Protein 9NIA (pdb70)

Structure (mmCIF, N/CA/C/O backbone):
data_9NIA
#
_entry.id   9NIA
#
_cell.length_a   121.811
_cell.length_b   121.811
_cell.length_c   70.711
_cell.angle_alpha   90.00
_cell.angle_beta   90.00
_cell.angle_gamma   90.00
#
_symmetry.space_group_name_H-M   'I 41 2 2'
#
loop_
_entity.id
_entity.type
_entity.pdbx_description
1 polymer 'histidine kinase'
2 non-polymer 'CHLORIDE ION'
3 non-polymer ETHANOLAMINE
4 water water
#
loop_
_atom_site.group_PDB
_atom_site.id
_atom_site.type_symbol
_atom_site.label_atom_id
_atom_site.label_alt_id
_atom_site.label_comp_id
_atom_site.label_asym_id
_atom_site.label_entity_id
_atom_site.label_seq_id
_atom_site.pdbx_PDB_ins_code
_atom_site.Cartn_x
_atom_site.Cartn_y
_atom_site.Cartn_z
_atom_site.occupancy
_atom_site.B_iso_or_equiv
_atom_site.auth_seq_id
_atom_site.auth_comp_id
_atom_site.auth_asym_id
_atom_site.auth_atom_id
_atom_site.pdbx_PDB_model_num
ATOM 1 N N . ASN A 1 1 ? 19.050 2.623 18.032 1.00 48.53 44 ASN A N 1
ATOM 2 C CA . ASN A 1 1 ? 19.265 1.452 17.197 1.00 46.87 44 ASN A CA 1
ATOM 3 C C . ASN A 1 1 ? 19.860 1.888 15.863 1.00 40.14 44 ASN A C 1
ATOM 4 O O . ASN A 1 1 ? 19.972 1.089 14.929 1.00 37.49 44 ASN A O 1
ATOM 14 N N . ASN A 1 2 ? 20.185 3.179 15.768 1.00 40.88 45 ASN A N 1
ATOM 15 C CA . ASN A 1 2 ? 20.878 3.735 14.612 1.00 38.64 45 ASN A CA 1
ATOM 16 C C . ASN A 1 2 ? 20.113 3.505 13.313 1.00 37.83 45 ASN A C 1
ATOM 17 O O . ASN A 1 2 ? 20.701 3.304 12.258 1.00 32.69 45 ASN A O 1
ATOM 28 N N . LEU A 1 3 ? 18.777 3.561 13.370 1.00 30.43 46 LEU A N 1
ATOM 29 C CA . LEU A 1 3 ? 18.001 3.301 12.163 1.00 27.40 46 LEU A CA 1
ATOM 30 C C . LEU A 1 3 ? 18.383 4.235 11.011 1.00 25.93 46 LEU A C 1
ATOM 31 O O . LEU A 1 3 ? 18.529 3.789 9.875 1.00 28.75 46 LEU A O 1
ATOM 47 N N . ALA A 1 4 ? 18.457 5.545 11.265 1.00 30.46 47 ALA A N 1
ATOM 48 C CA . ALA A 1 4 ? 18.716 6.484 10.177 1.00 30.61 47 ALA A CA 1
ATOM 49 C C . ALA A 1 4 ? 20.062 6.190 9.513 1.00 31.78 47 ALA A C 1
ATOM 50 O O . ALA A 1 4 ? 20.162 6.217 8.277 1.00 33.47 47 ALA A O 1
ATOM 57 N N . LEU A 1 5 ? 21.079 5.880 10.321 1.00 34.71 48 LEU A N 1
ATOM 58 C CA . LEU A 1 5 ? 22.404 5.561 9.777 1.00 32.97 48 LEU A CA 1
ATOM 59 C C . LEU A 1 5 ? 22.348 4.300 8.930 1.00 29.48 48 LEU A C 1
ATOM 60 O O . LEU A 1 5 ? 22.851 4.270 7.796 1.00 30.51 48 LEU A O 1
ATOM 76 N N . ARG A 1 6 ? 21.723 3.236 9.462 1.00 28.25 49 ARG A N 1
ATOM 77 C CA A ARG A 1 6 ? 21.638 1.996 8.700 0.58 29.51 49 ARG A CA 1
ATOM 78 C CA B ARG A 1 6 ? 21.642 1.996 8.699 0.42 29.52 49 ARG A CA 1
ATOM 79 C C . ARG A 1 6 ? 20.791 2.181 7.449 1.00 33.36 49 ARG A C 1
ATOM 80 O O . ARG A 1 6 ? 21.084 1.598 6.405 1.00 27.12 49 ARG A O 1
ATOM 119 N N . ALA A 1 7 ? 19.750 3.018 7.517 1.00 25.45 50 ALA A N 1
ATOM 120 C CA . ALA A 1 7 ? 18.971 3.303 6.323 1.00 25.71 50 ALA A CA 1
ATOM 121 C C . ALA A 1 7 ? 19.806 4.030 5.273 1.00 25.37 50 ALA A C 1
ATOM 122 O O . ALA A 1 7 ? 19.621 3.814 4.067 1.00 27.48 50 ALA A O 1
ATOM 129 N N . GLU A 1 8 ? 20.725 4.902 5.722 1.00 30.04 51 GLU A N 1
ATOM 130 C CA . GLU A 1 8 ? 21.629 5.584 4.808 1.00 31.86 51 GLU A CA 1
ATOM 131 C C . GLU A 1 8 ? 22.632 4.604 4.231 1.00 27.85 51 GLU A C 1
ATOM 132 O O . GLU A 1 8 ? 22.889 4.624 3.023 1.00 30.07 51 GLU A O 1
ATOM 144 N N . LEU A 1 9 ? 23.144 3.690 5.067 1.00 28.65 52 LEU A N 1
ATOM 145 C CA . LEU A 1 9 ? 24.033 2.653 4.543 1.00 28.50 52 LEU A CA 1
ATOM 146 C C . LEU A 1 9 ? 23.330 1.826 3.475 1.00 27.70 52 LEU A C 1
ATOM 147 O O . LEU A 1 9 ? 23.918 1.493 2.445 1.00 25.36 52 LEU A O 1
ATOM 163 N N . LEU A 1 10 ? 22.076 1.483 3.694 1.00 22.28 53 LEU A N 1
ATOM 164 C CA . LEU A 1 10 ? 21.359 0.713 2.689 1.00 22.16 53 LEU A CA 1
ATOM 165 C C . LEU A 1 10 ? 21.127 1.528 1.426 1.00 26.08 53 LEU A C 1
ATOM 166 O O . LEU A 1 10 ? 21.273 1.003 0.319 1.00 23.78 53 LEU A O 1
ATOM 182 N N . ALA A 1 11 ? 20.747 2.806 1.558 1.00 23.55 54 ALA A N 1
ATOM 183 C CA . ALA A 1 11 ? 20.547 3.656 0.386 1.00 27.27 54 ALA A CA 1
ATOM 184 C C . ALA A 1 11 ? 21.808 3.752 -0.467 1.00 24.88 54 ALA A C 1
ATOM 185 O O . ALA A 1 11 ? 21.720 3.785 -1.705 1.00 27.16 54 ALA A O 1
ATOM 192 N N . THR A 1 12 ? 22.970 3.778 0.162 1.00 26.51 55 THR A N 1
ATOM 193 C CA . THR A 1 12 ? 24.226 3.871 -0.582 1.00 27.11 55 THR A CA 1
ATOM 194 C C . THR A 1 12 ? 24.407 2.642 -1.446 1.00 37.32 55 THR A C 1
ATOM 195 O O . THR A 1 12 ? 24.829 2.739 -2.612 1.00 30.46 55 THR A O 1
ATOM 206 N N . GLN A 1 13 ? 24.062 1.479 -0.895 1.00 28.64 56 GLN A N 1
ATOM 207 C CA . GLN A 1 13 ? 24.146 0.241 -1.666 1.00 29.20 56 GLN A CA 1
ATOM 208 C C . GLN A 1 13 ? 23.133 0.226 -2.784 1.00 26.94 56 GLN A C 1
ATOM 209 O O . GLN A 1 13 ? 23.455 -0.189 -3.908 1.00 28.71 56 GLN A O 1
ATOM 223 N N . ILE A 1 14 ? 21.888 0.660 -2.511 1.00 24.70 57 ILE A N 1
ATOM 224 C CA . ILE A 1 14 ? 20.869 0.700 -3.547 1.00 24.12 57 ILE A CA 1
ATOM 225 C C . ILE A 1 14 ? 21.305 1.616 -4.671 1.00 30.11 57 ILE A C 1
ATOM 226 O O . ILE A 1 14 ? 21.009 1.362 -5.839 1.00 31.80 57 ILE A O 1
ATOM 242 N N . ARG A 1 15 ? 22.054 2.665 -4.353 1.00 28.68 58 ARG A N 1
ATOM 243 C CA . ARG A 1 15 ? 22.484 3.589 -5.396 1.00 32.69 58 ARG A CA 1
ATOM 244 C C . ARG A 1 15 ? 23.500 2.947 -6.331 1.00 33.91 58 ARG A C 1
ATOM 245 O O . ARG A 1 15 ? 23.673 3.412 -7.462 1.00 35.96 58 ARG A O 1
ATOM 266 N N . GLU A 1 16 ? 24.151 1.874 -5.898 1.00 29.56 59 GLU A N 1
ATOM 267 C CA . GLU A 1 16 ? 25.264 1.332 -6.679 1.00 28.49 59 GLU A CA 1
ATOM 268 C C . GLU A 1 16 ? 24.814 0.815 -8.036 1.00 28.98 59 GLU A C 1
ATOM 269 O O . GLU A 1 16 ? 25.423 1.211 -9.048 1.00 30.86 59 GLU A O 1
ATOM 281 N N . PRO A 1 17 ? 23.809 -0.058 -8.144 1.00 27.58 60 PRO A N 1
ATOM 282 C CA . PRO A 1 17 ? 23.385 -0.501 -9.485 1.00 32.91 60 PRO A CA 1
ATOM 283 C C . PRO A 1 17 ? 22.954 0.641 -10.369 1.00 31.04 60 PRO A C 1
ATOM 284 O O . PRO A 1 17 ? 23.120 0.566 -11.596 1.00 31.40 60 PRO A O 1
ATOM 295 N N . LEU A 1 18 ? 22.418 1.715 -9.806 1.00 28.07 61 LEU A N 1
ATOM 296 C CA . LEU A 1 18 ? 21.977 2.813 -10.651 1.00 41.14 61 LEU A CA 1
ATOM 297 C C . LEU A 1 18 ? 23.155 3.654 -11.128 1.00 45.14 61 LEU A C 1
ATOM 298 O O . LEU A 1 18 ? 23.199 4.027 -12.305 1.00 40.89 61 LEU A O 1
ATOM 314 N N . ASN A 1 19 ? 24.105 3.958 -10.238 1.00 34.68 62 ASN A N 1
ATOM 315 C CA . ASN A 1 19 ? 25.344 4.641 -10.648 1.00 39.08 62 ASN A CA 1
ATOM 316 C C . ASN A 1 19 ? 26.143 3.791 -11.630 1.00 32.92 62 ASN A C 1
ATOM 317 O O . ASN A 1 19 ? 26.789 4.319 -12.555 1.00 31.60 62 ASN A O 1
ATOM 328 N N . ASN A 1 20 ? 26.128 2.479 -11.432 1.00 28.16 63 ASN A N 1
ATOM 329 C CA A ASN A 1 20 ? 26.782 1.569 -12.370 0.43 29.10 63 ASN A CA 1
ATOM 330 C CA B ASN A 1 20 ? 26.787 1.575 -12.373 0.57 29.01 63 ASN A CA 1
ATOM 331 C C . ASN A 1 20 ? 26.179 1.704 -13.752 1.00 30.99 63 ASN A C 1
ATOM 332 O O . ASN A 1 20 ? 26.897 1.801 -14.762 1.00 31.97 63 ASN A O 1
ATOM 351 N N . SER A 1 21 ? 24.857 1.743 -13.830 1.00 29.96 64 SER A N 1
ATOM 352 C CA A SER A 1 21 ? 24.203 1.834 -15.122 0.73 29.38 64 SER A CA 1
ATOM 353 C CA B SER A 1 21 ? 24.198 1.835 -15.122 0.27 29.50 64 SER A CA 1
ATOM 354 C C . SER A 1 21 ? 24.534 3.147 -15.801 1.00 25.33 64 SER A C 1
ATOM 355 O O . SER A 1 21 ? 24.796 3.176 -17.011 1.00 33.85 64 SER A O 1
ATOM 368 N N . ILE A 1 22 ? 24.546 4.245 -15.049 1.00 27.32 65 ILE A N 1
ATOM 369 C CA . ILE A 1 22 ? 24.927 5.530 -15.621 1.00 31.02 65 ILE A CA 1
ATOM 370 C C . ILE A 1 22 ? 26.343 5.474 -16.191 1.00 31.83 65 ILE A C 1
ATOM 371 O O . ILE A 1 22 ? 26.599 5.963 -17.289 1.00 32.60 65 ILE A O 1
ATOM 388 N N . GLY A 1 23 ? 27.283 4.863 -15.472 1.00 29.23 66 GLY A N 1
ATOM 389 C CA . GLY A 1 23 ? 28.637 4.816 -15.988 1.00 31.41 66 GLY A CA 1
ATOM 390 C C . GLY A 1 23 ? 28.748 4.038 -17.281 1.00 28.89 66 GLY A C 1
ATOM 391 O O . GLY A 1 23 ? 29.559 4.371 -18.155 1.00 30.86 66 GLY A O 1
ATOM 395 N N . VAL A 1 24 ? 28.026 2.937 -17.377 1.00 30.04 67 VAL A N 1
ATOM 396 C CA . VAL A 1 24 ? 28.046 2.164 -18.603 1.00 29.92 67 VAL A CA 1
ATOM 397 C C . VAL A 1 24 ? 27.429 2.974 -19.724 1.00 27.20 67 VAL A C 1
ATOM 398 O O . VAL A 1 24 ? 27.888 2.913 -20.868 1.00 29.98 67 VAL A O 1
ATOM 411 N N . LEU A 1 25 ? 26.344 3.703 -19.429 1.00 26.82 68 LEU A N 1
ATOM 412 C CA . LEU A 1 25 ? 25.748 4.563 -20.457 1.00 28.33 68 LEU A CA 1
ATOM 413 C C . LEU A 1 25 ? 26.743 5.583 -20.985 1.00 32.90 68 LEU A C 1
ATOM 414 O O . LEU A 1 25 ? 26.752 5.902 -22.181 1.00 32.46 68 LEU A O 1
ATOM 430 N N . GLN A 1 26 ? 27.566 6.150 -20.107 1.00 28.11 69 GLN A N 1
ATOM 431 C CA . GLN A 1 26 ? 28.556 7.099 -20.572 1.00 28.83 69 GLN A CA 1
ATOM 432 C C . GLN A 1 26 ? 29.527 6.431 -21.542 1.00 36.23 69 GLN A C 1
ATOM 433 O O . GLN A 1 26 ? 29.938 7.039 -22.531 1.00 36.36 69 GLN A O 1
ATOM 447 N N . SER A 1 27 ? 29.884 5.161 -21.292 1.00 29.02 70 SER A N 1
ATOM 448 C CA . SER A 1 27 ? 30.741 4.446 -22.233 1.00 28.44 70 SER A CA 1
ATOM 449 C C . SER A 1 27 ? 30.033 4.201 -23.569 1.00 31.52 70 SER A C 1
ATOM 450 O O . SER A 1 27 ? 30.652 4.314 -24.643 1.00 29.68 70 SER A O 1
ATOM 458 N N . LEU A 1 28 ? 28.732 3.872 -23.523 1.00 27.96 71 LEU A N 1
ATOM 459 C CA . LEU A 1 28 ? 27.974 3.672 -24.749 1.00 26.18 71 LEU A CA 1
ATOM 460 C C . LEU A 1 28 ? 27.936 4.942 -25.573 1.00 28.56 71 LEU A C 1
ATOM 461 O O . LEU A 1 28 ? 28.118 4.897 -26.793 1.00 29.59 71 LEU A O 1
ATOM 477 N N . THR A 1 29 ? 27.680 6.086 -24.928 1.00 28.47 72 THR A N 1
ATOM 478 C CA . THR A 1 29 ? 27.628 7.340 -25.670 1.00 29.51 72 THR A CA 1
ATOM 479 C C . THR A 1 29 ? 28.987 7.679 -26.282 1.00 32.46 72 THR A C 1
ATOM 480 O O . THR A 1 29 ? 29.048 8.185 -27.401 1.00 34.44 72 THR A O 1
ATOM 491 N N . SER A 1 30 ? 30.096 7.390 -25.572 1.00 31.58 73 SER A N 1
ATOM 492 C CA A SER A 1 30 ? 31.412 7.598 -26.172 0.70 31.56 73 SER A CA 1
ATOM 493 C CA B SER A 1 30 ? 31.410 7.603 -26.173 0.30 31.72 73 SER A CA 1
ATOM 494 C C . SER A 1 30 ? 31.549 6.804 -27.464 1.00 30.88 73 SER A C 1
ATOM 495 O O . SER A 1 30 ? 32.107 7.296 -28.457 1.00 32.40 73 SER A O 1
ATOM 508 N N . ILE A 1 31 ? 31.046 5.570 -27.471 1.00 29.49 74 ILE A N 1
ATOM 509 C CA . ILE A 1 31 ? 31.137 4.743 -28.663 1.00 30.17 74 ILE A CA 1
ATOM 510 C C . ILE A 1 31 ? 30.226 5.282 -29.754 1.00 32.49 74 ILE A C 1
ATOM 511 O O . ILE A 1 31 ? 30.618 5.352 -30.926 1.00 32.20 74 ILE A O 1
ATOM 528 N N . GLY A 1 32 ? 29.012 5.695 -29.382 1.00 31.54 75 GLY A N 1
ATOM 529 C CA . GLY A 1 32 ? 28.081 6.196 -30.392 1.00 29.44 75 GLY A CA 1
ATOM 530 C C . GLY A 1 32 ? 28.534 7.499 -30.999 1.00 31.81 75 GLY A C 1
ATOM 531 O O . GLY A 1 32 ? 28.248 7.769 -32.173 1.00 33.10 75 GLY A O 1
ATOM 535 N N . LYS A 1 33 ? 29.206 8.340 -30.216 1.00 32.89 76 LYS A N 1
ATOM 536 C CA . LYS A 1 33 ? 29.673 9.631 -30.705 1.00 36.05 76 LYS A CA 1
ATOM 537 C C . LYS A 1 33 ? 30.940 9.522 -31.537 1.00 39.84 76 LYS A C 1
ATOM 538 O O . LYS A 1 33 ? 31.294 10.477 -32.249 1.00 41.26 76 LYS A O 1
ATOM 557 N N . SER A 1 34 ? 31.620 8.379 -31.491 1.00 34.79 77 SER A N 1
ATOM 558 C CA . SER A 1 34 ? 32.919 8.230 -32.123 1.00 36.32 77 SER A CA 1
ATOM 559 C C . SER A 1 34 ? 32.791 8.067 -33.636 1.00 43.07 77 SER A C 1
ATOM 560 O O . SER A 1 34 ? 31.691 7.975 -34.197 1.00 43.59 77 SER A O 1
ATOM 568 N N . ALA A 1 35 ? 33.946 8.012 -34.307 1.00 46.24 78 ALA A N 1
ATOM 569 C CA . ALA A 1 35 ? 34.020 7.759 -35.734 1.00 45.58 78 ALA A CA 1
ATOM 570 C C . ALA A 1 35 ? 34.102 6.278 -36.069 1.00 55.05 78 ALA A C 1
ATOM 571 O O . ALA A 1 35 ? 34.288 5.929 -37.236 1.00 48.82 78 ALA A O 1
ATOM 578 N N . ALA A 1 36 ? 33.969 5.400 -35.081 1.00 43.57 79 ALA A N 1
ATOM 579 C CA . ALA A 1 36 ? 34.060 3.972 -35.345 1.00 40.30 79 ALA A CA 1
ATOM 580 C C . ALA A 1 36 ? 32.946 3.543 -36.284 1.00 39.28 79 ALA A C 1
ATOM 581 O O . ALA A 1 36 ? 31.819 4.047 -36.216 1.00 39.77 79 ALA A O 1
ATOM 588 N N . ASP A 1 37 ? 33.254 2.601 -37.169 1.00 42.87 80 ASP A N 1
ATOM 589 C CA . ASP A 1 37 ? 32.232 2.099 -38.071 1.00 40.64 80 ASP A CA 1
ATOM 590 C C . ASP A 1 37 ? 31.372 1.041 -37.366 1.00 41.72 80 ASP A C 1
ATOM 591 O O . ASP A 1 37 ? 31.541 0.739 -36.178 1.00 39.73 80 ASP A O 1
ATOM 600 N N . LYS A 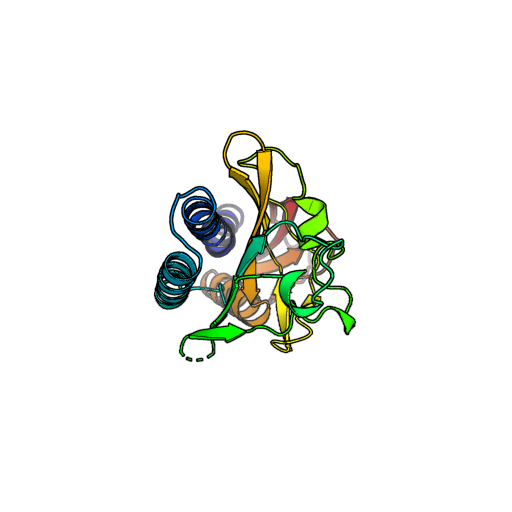1 38 ? 30.379 0.520 -38.085 1.00 38.34 81 LYS A N 1
ATOM 601 C CA . LYS A 1 38 ? 29.402 -0.369 -37.470 1.00 42.14 81 LYS A CA 1
ATOM 602 C C . LYS A 1 38 ? 30.075 -1.585 -36.845 1.00 45.13 81 LYS A C 1
ATOM 603 O O . LYS A 1 38 ? 29.766 -1.959 -35.709 1.00 39.35 81 LYS A O 1
ATOM 622 N N . GLU A 1 39 ? 30.993 -2.223 -37.577 1.00 46.56 82 GLU A N 1
ATOM 623 C CA . GLU A 1 39 ? 31.616 -3.448 -37.087 1.00 45.16 82 GLU A CA 1
ATOM 624 C C . GLU A 1 39 ? 32.499 -3.170 -35.877 1.00 40.78 82 GLU A C 1
ATOM 625 O O . GLU A 1 39 ? 32.555 -3.981 -34.942 1.00 38.93 82 GLU A O 1
ATOM 637 N N . GLU A 1 40 ? 33.183 -2.024 -35.876 1.00 41.99 83 GLU A N 1
ATOM 638 C CA . GLU A 1 40 ? 34.005 -1.637 -34.736 1.00 42.37 83 GLU A CA 1
ATOM 639 C C . GLU A 1 40 ? 33.145 -1.332 -33.513 1.00 38.59 83 GLU A C 1
ATOM 640 O O . GLU A 1 40 ? 33.523 -1.653 -32.372 1.00 35.84 83 GLU A O 1
ATOM 652 N N . GLN A 1 41 ? 31.989 -0.698 -33.717 1.00 35.54 84 GLN A N 1
ATOM 653 C CA . GLN A 1 41 ? 31.080 -0.455 -32.598 1.00 31.18 84 GLN A CA 1
ATOM 654 C C . GLN A 1 41 ? 30.520 -1.760 -32.047 1.00 33.38 84 GLN A C 1
ATOM 655 O O . GLN A 1 41 ? 30.429 -1.938 -30.826 1.00 33.20 84 GLN A O 1
ATOM 669 N N . GLU A 1 42 ? 30.131 -2.682 -32.924 1.00 36.03 85 GLU A N 1
ATOM 670 C CA . GLU A 1 42 ? 29.635 -3.968 -32.453 1.00 36.04 85 GLU A CA 1
ATOM 671 C C . GLU A 1 42 ? 30.668 -4.653 -31.577 1.00 36.28 85 GLU A C 1
ATOM 672 O O . GLU A 1 42 ? 30.332 -5.220 -30.542 1.00 38.90 85 GLU A O 1
ATOM 684 N N . ARG A 1 43 ? 31.947 -4.611 -31.985 1.00 39.76 86 ARG A N 1
ATOM 685 C CA . ARG A 1 43 ? 32.986 -5.260 -31.196 1.00 34.94 86 ARG A CA 1
ATOM 686 C C . ARG A 1 43 ? 33.170 -4.592 -29.839 1.00 34.34 86 ARG A C 1
ATOM 687 O O . ARG A 1 43 ? 33.328 -5.275 -28.823 1.00 38.37 86 ARG A O 1
ATOM 708 N N . MET A 1 44 ? 33.170 -3.252 -29.812 1.00 35.30 87 MET A N 1
ATOM 709 C CA . MET A 1 44 ? 33.362 -2.554 -28.550 1.00 34.77 87 MET A CA 1
ATOM 710 C C . MET A 1 44 ? 32.170 -2.772 -27.645 1.00 34.75 87 MET A C 1
ATOM 711 O O . MET A 1 44 ? 32.326 -2.957 -26.439 1.00 32.83 87 MET A O 1
ATOM 725 N N . LEU A 1 45 ? 30.969 -2.782 -28.219 1.00 33.39 88 LEU A N 1
ATOM 726 C CA . LEU A 1 45 ? 29.786 -2.997 -27.401 1.00 27.25 88 LEU A CA 1
ATOM 727 C C . LEU A 1 45 ? 29.763 -4.410 -26.845 1.00 31.51 88 LEU A C 1
ATOM 728 O O . LEU A 1 45 ? 29.410 -4.610 -25.687 1.00 30.24 88 LEU A O 1
ATOM 744 N N . ARG A 1 46 ? 30.135 -5.402 -27.653 1.00 32.35 89 ARG A N 1
ATOM 745 C CA . ARG A 1 46 ? 30.183 -6.767 -27.147 1.00 37.02 89 ARG A CA 1
ATOM 746 C C . ARG A 1 46 ? 31.172 -6.870 -25.993 1.00 32.69 89 ARG A C 1
ATOM 747 O O . ARG A 1 46 ? 30.889 -7.509 -24.974 1.00 36.34 89 ARG A O 1
ATOM 768 N N . SER A 1 47 ? 32.338 -6.245 -26.158 1.00 36.51 90 SER A N 1
ATOM 769 C CA . SER A 1 47 ? 33.335 -6.231 -25.094 1.00 34.26 90 SER A CA 1
ATOM 770 C C . SER A 1 47 ? 32.810 -5.501 -23.871 1.00 33.70 90 SER A C 1
ATOM 771 O O . SER A 1 47 ? 32.969 -5.961 -22.745 1.00 33.53 90 SER A O 1
ATOM 779 N N . LEU A 1 48 ? 32.162 -4.351 -24.078 1.00 29.92 91 LEU A N 1
ATOM 780 C CA . LEU A 1 48 ? 31.653 -3.608 -22.943 1.00 31.14 91 LEU A CA 1
ATOM 781 C C . LEU A 1 48 ? 30.670 -4.451 -22.143 1.00 31.06 91 LEU A C 1
ATOM 782 O O . LEU A 1 48 ? 30.746 -4.525 -20.928 1.00 29.02 91 LEU A O 1
ATOM 798 N N . PHE A 1 49 ? 29.713 -5.082 -22.820 1.00 29.13 92 PHE A N 1
ATOM 799 C CA . PHE A 1 49 ? 28.733 -5.847 -22.055 1.00 28.54 92 PHE A CA 1
ATOM 800 C C . PHE A 1 49 ? 29.339 -7.107 -21.449 1.00 28.23 92 PHE A C 1
ATOM 801 O O . PHE A 1 49 ? 28.815 -7.597 -20.440 1.00 33.53 92 PHE A O 1
ATOM 818 N N . SER A 1 50 ? 30.477 -7.555 -21.963 1.00 28.00 93 SER A N 1
ATOM 819 C CA . SER A 1 50 ? 31.156 -8.725 -21.421 1.00 31.21 93 SER A CA 1
ATOM 820 C C . SER A 1 50 ? 31.806 -8.402 -20.083 1.00 43.78 93 SER A C 1
ATOM 821 O O . SER A 1 50 ? 31.818 -9.240 -19.178 1.00 41.48 93 SER A O 1
ATOM 829 N N . VAL A 1 51 ? 32.327 -7.181 -19.937 1.00 29.33 94 VAL A N 1
ATOM 830 C CA . VAL A 1 51 ? 33.047 -6.807 -18.728 1.00 31.58 94 VAL A CA 1
ATOM 831 C C . VAL A 1 51 ? 32.156 -6.205 -17.650 1.00 33.36 94 VAL A C 1
ATOM 832 O O . VAL A 1 51 ? 32.513 -6.273 -16.468 1.00 40.66 94 VAL A O 1
ATOM 845 N N . VAL A 1 52 ? 31.013 -5.631 -18.005 1.00 32.65 95 VAL A N 1
ATOM 846 C CA . VAL A 1 52 ? 30.157 -5.048 -16.988 1.00 33.59 95 VAL A CA 1
ATOM 847 C C . VAL A 1 52 ? 29.519 -6.169 -16.170 1.00 34.03 95 VAL A C 1
ATOM 848 O O . VAL A 1 52 ? 29.326 -7.293 -16.653 1.00 38.99 95 VAL A O 1
ATOM 861 N N . GLY A 1 53 ? 29.163 -5.852 -14.937 1.00 40.48 96 GLY A N 1
ATOM 862 C CA . GLY A 1 53 ? 28.580 -6.817 -14.034 1.00 40.38 96 GLY A CA 1
ATOM 863 C C . GLY A 1 53 ? 27.358 -6.250 -13.329 1.00 35.35 96 GLY A C 1
ATOM 864 O O . GLY A 1 53 ? 26.654 -5.384 -13.844 1.00 30.33 96 GLY A O 1
ATOM 868 N N . GLY A 1 54 ? 27.127 -6.761 -12.126 1.00 35.99 97 GLY A N 1
ATOM 869 C CA . GLY A 1 54 ? 25.998 -6.281 -11.349 1.00 34.45 97 GLY A CA 1
ATOM 870 C C . GLY A 1 54 ? 24.691 -6.675 -11.986 1.00 32.58 97 GLY A C 1
ATOM 871 O O . GLY A 1 54 ? 24.511 -7.776 -12.522 1.00 34.03 97 GLY A O 1
ATOM 875 N N . VAL A 1 55 ? 23.751 -5.736 -11.941 1.00 27.98 98 VAL A N 1
ATOM 876 C CA . VAL A 1 55 ? 22.410 -6.017 -12.419 1.00 22.96 98 VAL A CA 1
ATOM 877 C C . VAL A 1 55 ? 22.252 -5.749 -13.903 1.00 23.48 98 VAL A C 1
ATOM 878 O O . VAL A 1 55 ? 21.148 -5.946 -14.435 1.00 25.07 98 VAL A O 1
ATOM 891 N N . ILE A 1 56 ? 23.299 -5.304 -14.595 1.00 24.15 99 ILE A N 1
ATOM 892 C CA . ILE A 1 56 ? 23.170 -4.981 -16.013 1.00 23.97 99 ILE A CA 1
ATOM 893 C C . ILE A 1 56 ? 23.095 -6.270 -16.816 1.00 25.01 99 ILE A C 1
ATOM 894 O O . ILE A 1 56 ? 23.959 -7.156 -16.687 1.00 26.69 99 ILE A O 1
ATOM 910 N N . ILE A 1 57 ? 22.092 -6.350 -17.694 1.00 23.13 100 ILE A N 1
ATOM 911 C CA . ILE A 1 57 ? 21.775 -7.579 -18.415 1.00 24.74 100 ILE A CA 1
ATOM 912 C C . ILE A 1 57 ? 21.751 -7.406 -19.924 1.00 23.09 100 ILE A C 1
ATOM 913 O O . ILE A 1 57 ? 21.907 -8.404 -20.648 1.00 25.99 100 ILE A O 1
ATOM 929 N N . SER A 1 58 ? 21.559 -6.195 -20.445 1.00 23.32 101 SER A N 1
ATOM 930 C CA . SER A 1 58 ? 21.469 -5.994 -21.885 1.00 23.82 101 SER A CA 1
ATOM 931 C C . SER A 1 58 ? 21.484 -4.492 -22.141 1.00 24.77 101 SER A C 1
ATOM 932 O O . SER A 1 58 ? 21.494 -3.689 -21.214 1.00 22.05 101 SER A O 1
ATOM 940 N N . GLY A 1 59 ? 21.511 -4.121 -23.419 1.00 22.75 102 GLY A N 1
ATOM 941 C CA . GLY A 1 59 ? 21.459 -2.724 -23.801 1.00 22.37 102 GLY A CA 1
ATOM 942 C C . GLY A 1 59 ? 22.205 -2.511 -25.103 1.00 25.15 102 GLY A C 1
ATOM 943 O O . GLY A 1 59 ? 22.527 -3.455 -25.812 1.00 24.14 102 GLY A O 1
ATOM 947 N N . GLY A 1 60 ? 22.452 -1.248 -25.412 1.00 23.08 103 GLY A N 1
ATOM 948 C CA . GLY A 1 60 ? 23.204 -0.957 -26.620 1.00 24.76 103 GLY A CA 1
ATOM 949 C C . GLY A 1 60 ? 22.803 0.384 -27.224 1.00 23.61 103 GLY A C 1
ATOM 950 O O . GLY A 1 60 ? 22.452 1.319 -26.507 1.00 25.83 103 GLY A O 1
ATOM 954 N N . LEU A 1 61 ? 22.963 0.450 -28.541 1.00 25.23 104 LEU A N 1
ATOM 955 C CA . LEU A 1 61 ? 22.823 1.679 -29.315 1.00 25.34 104 LEU A CA 1
ATOM 956 C C . LEU A 1 61 ? 21.646 1.576 -30.264 1.00 24.38 104 LEU A C 1
ATOM 957 O O . LEU A 1 61 ? 21.438 0.543 -30.920 1.00 26.23 104 LEU A O 1
ATOM 973 N N . TRP A 1 62 ? 20.912 2.675 -30.380 1.00 25.71 105 TRP A N 1
ATOM 974 C CA . TRP A 1 62 ? 19.650 2.721 -31.129 1.00 27.14 105 TRP A CA 1
ATOM 975 C C . TRP A 1 62 ? 19.707 3.921 -32.059 1.00 28.82 105 TRP A C 1
ATOM 976 O O . TRP A 1 62 ? 19.282 5.025 -31.679 1.00 27.78 105 TRP A O 1
ATOM 997 N N . PRO A 1 63 ? 20.275 3.755 -33.267 1.00 27.90 106 PRO A N 1
ATOM 998 C CA . PRO A 1 63 ? 20.453 4.895 -34.162 1.00 29.95 106 PRO A CA 1
ATOM 999 C C . PRO A 1 63 ? 19.111 5.405 -34.636 1.00 33.48 106 PRO A C 1
ATOM 1000 O O . PRO A 1 63 ? 18.140 4.653 -34.758 1.00 31.26 106 PRO A O 1
ATOM 1011 N N . GLU A 1 64 ? 19.055 6.698 -34.894 1.00 30.60 107 GLU A N 1
ATOM 1012 C CA . GLU A 1 64 ? 17.820 7.243 -35.432 1.00 34.55 107 GLU A CA 1
ATOM 1013 C C . GLU A 1 64 ? 17.466 6.495 -36.718 1.00 35.44 107 GLU A C 1
ATOM 1014 O O . GLU A 1 64 ? 18.299 6.398 -37.628 1.00 37.51 107 GLU A O 1
ATOM 1026 N N . PRO A 1 65 ? 16.256 5.955 -36.828 1.00 36.19 108 PRO A N 1
ATOM 1027 C CA . PRO A 1 65 ? 15.913 5.167 -38.018 1.00 39.62 108 PRO A CA 1
ATOM 1028 C C . PRO A 1 65 ? 15.807 6.034 -39.260 1.00 50.14 108 PRO A C 1
ATOM 1029 O O . PRO A 1 65 ? 15.562 7.246 -39.202 1.00 42.53 108 PRO A O 1
ATOM 1040 N N . ASN A 1 66 ? 15.993 5.373 -40.399 1.00 44.24 109 ASN A N 1
ATOM 1041 C CA . ASN A 1 66 ? 15.673 5.920 -41.719 1.00 51.15 109 ASN A CA 1
ATOM 1042 C C . ASN A 1 66 ? 14.422 5.192 -42.218 1.00 52.78 109 ASN A C 1
ATOM 1043 O O . ASN A 1 66 ? 14.508 4.170 -42.900 1.00 42.97 109 ASN A O 1
ATOM 1054 N N . LEU A 1 67 ? 13.248 5.710 -41.853 1.00 47.39 110 LEU A N 1
ATOM 1055 C CA . LEU A 1 67 ? 12.006 5.053 -42.233 1.00 53.79 110 LEU A CA 1
ATOM 1056 C C . LEU A 1 67 ? 11.700 5.192 -43.716 1.00 45.56 110 LEU A C 1
ATOM 1057 O O . LEU A 1 67 ? 10.804 4.497 -44.204 1.00 61.37 110 LEU A O 1
ATOM 1073 N N . SER A 1 68 ? 12.407 6.065 -44.432 1.00 71.59 111 SER A N 1
ATOM 1074 C CA . SER A 1 68 ? 12.149 6.308 -45.845 1.00 86.11 111 SER A CA 1
ATOM 1075 C C . SER A 1 68 ? 12.987 5.424 -46.763 1.00 92.37 111 SER A C 1
ATOM 1076 O O . SER A 1 68 ? 12.818 5.493 -47.985 1.00 82.15 111 SER A O 1
ATOM 1084 N N . ALA A 1 69 ? 13.883 4.602 -46.214 1.00 76.22 112 ALA A N 1
ATOM 1085 C CA . ALA A 1 69 ? 14.679 3.705 -47.042 1.00 70.23 112 ALA A CA 1
ATOM 1086 C C . ALA A 1 69 ? 13.785 2.668 -47.714 1.00 82.36 112 ALA A C 1
ATOM 1087 O O . ALA A 1 69 ? 12.858 2.131 -47.099 1.00 82.35 112 ALA A O 1
ATOM 1094 N N . THR A 1 70 ? 14.072 2.383 -48.990 1.00 67.26 113 THR A N 1
ATOM 1095 C CA . THR A 1 70 ? 13.241 1.450 -49.744 1.00 75.10 113 THR A CA 1
ATOM 1096 C C . THR A 1 70 ? 13.495 -0.004 -49.354 1.00 74.14 113 THR A C 1
ATOM 1097 O O . THR A 1 70 ? 12.573 -0.828 -49.419 1.00 78.35 113 THR A O 1
ATOM 1108 N N . ASP A 1 71 ? 14.711 -0.338 -48.938 1.00 62.98 114 ASP A N 1
ATOM 1109 C CA . ASP A 1 71 ? 14.997 -1.687 -48.467 1.00 65.71 114 ASP A CA 1
ATOM 1110 C C . ASP A 1 71 ? 14.558 -1.819 -47.012 1.00 71.46 114 ASP A C 1
ATOM 1111 O O . ASP A 1 71 ? 15.056 -1.078 -46.155 1.00 63.26 114 ASP A O 1
ATOM 1120 N N . PRO A 1 72 ? 13.641 -2.734 -46.688 1.00 60.68 115 PRO A N 1
ATOM 1121 C CA . PRO A 1 72 ? 13.140 -2.793 -45.305 1.00 51.42 115 PRO A CA 1
ATOM 1122 C C . PRO A 1 72 ? 14.217 -3.109 -44.277 1.00 54.01 115 PRO A C 1
ATOM 1123 O O . PRO A 1 72 ? 14.094 -2.702 -43.111 1.00 51.71 115 PRO A O 1
ATOM 1134 N N . SER A 1 73 ? 15.266 -3.832 -44.664 1.00 60.49 116 SER A N 1
ATOM 1135 C CA . SER A 1 73 ? 16.303 -4.216 -43.713 1.00 70.25 116 SER A CA 1
ATOM 1136 C C . SER A 1 73 ? 17.260 -3.076 -43.370 1.00 74.45 116 SER A C 1
ATOM 1137 O O . SER A 1 73 ? 18.089 -3.243 -42.468 1.00 71.25 116 SER A O 1
ATOM 1145 N N . LEU A 1 74 ? 17.170 -1.934 -44.056 1.00 76.02 117 LEU A N 1
ATOM 1146 C CA . LEU A 1 74 ? 18.032 -0.789 -43.789 1.00 74.45 117 LEU A CA 1
ATOM 1147 C C . LEU A 1 74 ? 17.397 0.249 -42.867 1.00 70.23 117 LEU A C 1
ATOM 1148 O O . LEU A 1 74 ? 18.070 1.218 -42.496 1.00 63.81 117 LEU A O 1
ATOM 1164 N N . ARG A 1 75 ? 16.128 0.075 -42.490 1.00 52.02 118 ARG A N 1
ATOM 1165 C CA . ARG A 1 75 ? 15.429 1.127 -41.759 1.00 40.31 118 ARG A CA 1
ATOM 1166 C C . ARG A 1 75 ? 15.892 1.206 -40.308 1.00 39.75 118 ARG A C 1
ATOM 1167 O O . ARG A 1 75 ? 16.132 2.300 -39.789 1.00 39.15 118 ARG A O 1
ATOM 1188 N N . TYR A 1 76 ? 16.029 0.067 -39.647 1.00 42.66 119 TYR A N 1
ATOM 1189 C CA . TYR A 1 76 ? 16.385 0.025 -38.232 1.00 35.39 119 TYR A CA 1
ATOM 1190 C C . TYR A 1 76 ? 17.694 -0.723 -38.073 1.00 32.31 119 TYR A C 1
ATOM 1191 O O . TYR A 1 76 ? 17.856 -1.821 -38.610 1.00 40.53 119 TYR A O 1
ATOM 1209 N N . ASP A 1 77 ? 18.632 -0.148 -37.319 1.00 33.32 120 ASP A N 1
ATOM 1210 C CA A ASP A 1 77 ? 19.983 -0.699 -37.243 0.54 35.19 120 ASP A CA 1
ATOM 1211 C CA B ASP A 1 77 ? 19.984 -0.685 -37.245 0.46 35.14 120 ASP A CA 1
ATOM 1212 C C . ASP A 1 77 ? 20.498 -0.603 -35.811 1.00 33.04 120 ASP A C 1
ATOM 1213 O O . ASP A 1 77 ? 21.625 -0.183 -35.540 1.00 33.52 120 ASP A O 1
ATOM 1229 N N . SER A 1 78 ? 19.656 -1.003 -34.872 1.00 29.85 121 SER A N 1
ATOM 1230 C CA . SER A 1 78 ? 20.088 -1.047 -33.486 1.00 31.71 121 SER A CA 1
ATOM 1231 C C . SER A 1 78 ? 21.222 -2.047 -33.309 1.00 29.28 121 SER A C 1
ATOM 1232 O O . SER A 1 78 ? 21.338 -3.035 -34.047 1.00 31.83 121 SER A O 1
ATOM 1241 N N . LEU A 1 79 ? 22.064 -1.774 -32.309 1.00 26.10 122 LEU A N 1
ATOM 1242 C CA . LEU A 1 79 ? 23.158 -2.638 -31.896 1.00 24.83 122 LEU A CA 1
ATOM 1243 C C . LEU A 1 79 ? 22.798 -3.021 -30.468 1.00 25.22 122 LEU A C 1
ATOM 1244 O O . LEU A 1 79 ? 23.123 -2.285 -29.533 1.00 28.05 122 LEU A O 1
ATOM 1260 N N . PHE A 1 80 ? 22.139 -4.163 -30.309 1.00 25.61 123 PHE A N 1
ATOM 1261 C CA . PHE A 1 80 ? 21.543 -4.567 -29.027 1.00 23.73 123 PHE A CA 1
ATOM 1262 C C . PHE A 1 80 ? 22.168 -5.884 -28.586 1.00 25.31 123 PHE A C 1
ATOM 1263 O O . PHE A 1 80 ? 22.238 -6.836 -29.379 1.00 29.36 123 PHE A O 1
ATOM 1280 N N . PHE A 1 81 ? 22.614 -5.932 -27.324 1.00 24.61 124 PHE A N 1
ATOM 1281 C CA . PHE A 1 81 ? 23.328 -7.055 -26.742 1.00 23.02 124 PHE A CA 1
ATOM 1282 C C . PHE A 1 81 ? 22.649 -7.554 -25.483 1.00 25.10 124 PHE A C 1
ATOM 1283 O O . PHE A 1 81 ? 22.146 -6.768 -24.672 1.00 25.53 124 PHE A O 1
ATOM 1300 N N . ASN A 1 82 ? 22.698 -8.875 -25.308 1.00 25.91 125 ASN A N 1
ATOM 1301 C CA . ASN A 1 82 ? 22.031 -9.573 -24.214 1.00 25.08 125 ASN A CA 1
ATOM 1302 C C . ASN A 1 82 ? 23.043 -10.492 -23.541 1.00 27.21 125 ASN A C 1
ATOM 1303 O O . ASN A 1 82 ? 23.701 -11.298 -24.209 1.00 29.04 125 ASN A O 1
ATOM 1314 N N . LYS A 1 83 ? 23.158 -10.371 -22.224 1.00 27.45 126 LYS A N 1
ATOM 1315 C CA . LYS A 1 83 ? 24.085 -11.185 -21.441 1.00 28.26 126 LYS A CA 1
ATOM 1316 C C . LYS A 1 83 ? 23.360 -12.458 -21.016 1.00 40.26 126 LYS A C 1
ATOM 1317 O O . LYS A 1 83 ? 22.447 -12.411 -20.191 1.00 38.24 126 LYS A O 1
ATOM 1336 N N . ALA A 1 84 ? 23.767 -13.589 -21.582 1.00 47.99 127 ALA A N 1
ATOM 1337 C CA . ALA A 1 84 ? 23.154 -14.876 -21.266 1.00 61.38 127 ALA A CA 1
ATOM 1338 C C . ALA A 1 84 ? 23.798 -15.503 -20.033 1.00 54.23 127 ALA A C 1
ATOM 1339 O O . ALA A 1 84 ? 23.190 -16.344 -19.365 1.00 77.85 127 ALA A O 1
ATOM 1346 N N . GLN A 1 88 ? 27.894 -15.588 -21.567 1.00 47.97 131 GLN A N 1
ATOM 1347 C CA . GLN A 1 88 ? 28.228 -15.148 -22.919 1.00 58.08 131 GLN A CA 1
ATOM 1348 C C . GLN A 1 88 ? 27.345 -13.965 -23.329 1.00 50.27 131 GLN A C 1
ATOM 1349 O O . GLN A 1 88 ? 26.283 -13.745 -22.741 1.00 51.88 131 GLN A O 1
ATOM 1362 N N . VAL A 1 89 ? 27.774 -13.237 -24.360 1.00 39.82 132 VAL A N 1
ATOM 1363 C CA . VAL A 1 89 ? 27.076 -12.052 -24.853 1.00 30.87 132 VAL A CA 1
ATOM 1364 C C . VAL A 1 89 ? 26.612 -12.330 -26.272 1.00 36.76 132 VAL A C 1
ATOM 1365 O O . VAL A 1 89 ? 27.416 -12.696 -27.140 1.00 45.35 132 VAL A O 1
ATOM 1378 N N . ASP A 1 90 ? 25.326 -12.130 -26.514 1.00 33.25 133 ASP A N 1
ATOM 1379 C CA . ASP A 1 90 ? 24.731 -12.320 -27.831 1.00 33.12 133 ASP A CA 1
ATOM 1380 C C . ASP A 1 90 ? 24.270 -10.979 -28.383 1.00 34.36 133 ASP A C 1
ATOM 1381 O O . ASP A 1 90 ? 23.680 -10.174 -27.664 1.00 30.73 133 ASP A O 1
ATOM 1390 N N . GLN A 1 91 ? 24.526 -10.734 -29.654 1.00 33.61 134 GLN A N 1
ATOM 1391 C CA . GLN A 1 91 ? 23.928 -9.601 -30.342 1.00 33.17 134 GLN A CA 1
ATOM 1392 C C . GLN A 1 91 ? 22.606 -10.046 -30.955 1.00 34.47 134 GLN A C 1
ATOM 1393 O O . GLN A 1 91 ? 22.534 -11.100 -31.599 1.00 36.86 134 GLN A O 1
ATOM 1407 N N . LEU A 1 92 ? 21.562 -9.255 -30.741 1.00 30.19 135 LEU A N 1
ATOM 1408 C CA . LEU A 1 92 ? 20.240 -9.549 -31.274 1.00 29.19 135 LEU A CA 1
ATOM 1409 C C . LEU A 1 92 ? 19.818 -8.533 -32.327 1.00 29.31 135 LEU A C 1
ATOM 1410 O O . LEU A 1 92 ? 20.024 -7.329 -32.161 1.00 40.54 135 LEU A O 1
ATOM 1426 N N . SER A 1 93 ? 19.192 -9.028 -33.386 1.00 34.16 136 SER A N 1
ATOM 1427 C CA . SER A 1 93 ? 18.669 -8.180 -34.450 1.00 31.19 136 SER A CA 1
ATOM 1428 C C . SER A 1 93 ? 17.155 -8.000 -34.366 1.00 33.97 136 SER A C 1
ATOM 1429 O O . SER A 1 93 ? 16.581 -7.332 -35.228 1.00 38.16 136 SER A O 1
ATOM 1437 N N . SER A 1 94 ? 16.512 -8.556 -33.341 1.00 31.02 137 SER A N 1
ATOM 1438 C CA . SER A 1 94 ? 15.058 -8.692 -33.331 1.00 33.15 137 SER A CA 1
ATOM 1439 C C . SER A 1 94 ? 14.344 -7.347 -33.345 1.00 35.52 137 SER A C 1
ATOM 1440 O O . SER A 1 94 ? 13.236 -7.248 -33.883 1.00 33.16 137 SER A O 1
ATOM 1448 N N . TRP A 1 95 ? 14.924 -6.322 -32.722 1.00 33.50 138 TRP A N 1
ATOM 1449 C CA . TRP A 1 95 ? 14.282 -5.012 -32.672 1.00 31.46 138 TRP A CA 1
ATOM 1450 C C . TRP A 1 95 ? 14.338 -4.282 -34.014 1.00 36.61 138 TRP A C 1
ATOM 1451 O O . TRP A 1 95 ? 13.673 -3.253 -34.166 1.00 36.73 138 TRP A O 1
ATOM 1472 N N . ASN A 1 96 ? 15.113 -4.771 -34.986 1.00 37.73 139 ASN A N 1
ATOM 1473 C CA . ASN A 1 96 ? 15.257 -4.097 -36.273 1.00 34.86 139 ASN A CA 1
ATOM 1474 C C . ASN A 1 96 ? 14.281 -4.614 -37.306 1.00 40.18 139 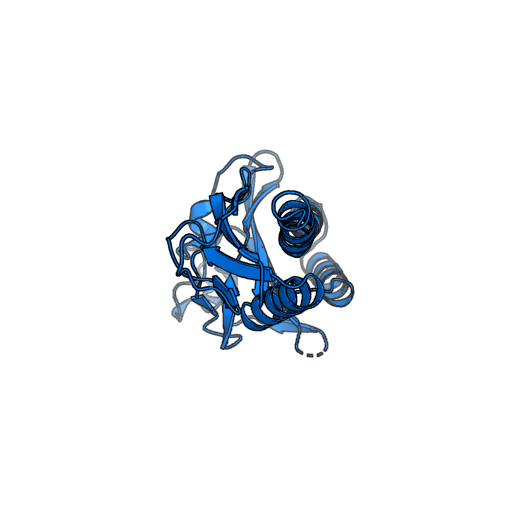ASN A C 1
ATOM 1475 O O . ASN A 1 96 ? 14.393 -4.270 -38.481 1.00 40.42 139 ASN A O 1
ATOM 1486 N N . ASN A 1 97 ? 13.358 -5.449 -36.892 1.00 45.15 140 ASN A N 1
ATOM 1487 C CA . ASN A 1 97 ? 12.323 -5.978 -37.755 1.00 43.55 140 ASN A CA 1
ATOM 1488 C C . ASN A 1 97 ? 11.413 -4.856 -38.236 1.00 40.21 140 ASN A C 1
ATOM 1489 O O . ASN A 1 97 ? 10.622 -4.337 -37.440 1.00 46.18 140 ASN A O 1
ATOM 1500 N N . PRO A 1 98 ? 11.482 -4.449 -39.513 1.00 50.52 141 PRO A N 1
ATOM 1501 C CA . PRO A 1 98 ? 10.579 -3.378 -39.975 1.00 47.73 141 PRO A CA 1
ATOM 1502 C C . PRO A 1 98 ? 9.120 -3.751 -39.817 1.00 40.73 141 PRO A C 1
ATOM 1503 O O . PRO A 1 98 ? 8.281 -2.909 -39.466 1.00 48.40 141 PRO A O 1
ATOM 1514 N N . LYS A 1 99 ? 8.792 -5.027 -40.019 1.00 47.70 142 LYS A N 1
ATOM 1515 C CA . LYS A 1 99 ? 7.413 -5.467 -39.847 1.00 39.01 142 LYS A CA 1
ATOM 1516 C C . LYS A 1 99 ? 6.885 -5.229 -38.437 1.00 49.42 142 LYS A C 1
ATOM 1517 O O . LYS A 1 99 ? 5.669 -5.226 -38.226 1.00 49.23 142 LYS A O 1
ATOM 1536 N N . ALA A 1 100 ? 7.763 -5.038 -37.453 1.00 48.12 143 ALA A N 1
ATOM 1537 C CA . ALA A 1 100 ? 7.338 -5.035 -36.064 1.00 46.28 143 ALA A CA 1
ATOM 1538 C C . ALA A 1 100 ? 7.272 -3.643 -35.442 1.00 44.95 143 ALA A C 1
ATOM 1539 O O . ALA A 1 100 ? 7.056 -3.532 -34.230 1.00 53.53 143 ALA A O 1
ATOM 1546 N N . GLY A 1 101 ? 7.461 -2.590 -36.226 1.00 47.29 144 GLY A N 1
ATOM 1547 C CA . GLY A 1 101 ? 7.399 -1.235 -35.722 1.00 55.11 144 GLY A CA 1
ATOM 1548 C C . GLY A 1 101 ? 8.735 -0.624 -35.350 1.00 54.94 144 GLY A C 1
ATOM 1549 O O . GLY A 1 101 ? 8.796 0.583 -35.091 1.00 57.86 144 GLY A O 1
ATOM 1553 N N . GLY A 1 102 ? 9.800 -1.414 -35.314 1.00 38.56 145 GLY A N 1
ATOM 1554 C CA . GLY A 1 102 ? 11.075 -0.873 -34.885 1.00 34.73 145 GLY A CA 1
ATOM 1555 C C . GLY A 1 102 ? 11.030 -0.434 -33.430 1.00 33.29 145 GLY A C 1
ATOM 1556 O O . GLY A 1 102 ? 10.190 -0.857 -32.641 1.00 38.34 145 GLY A O 1
ATOM 1560 N N . TYR A 1 103 ? 11.956 0.456 -33.100 1.00 31.85 146 TYR A N 1
ATOM 1561 C CA . TYR A 1 103 ? 12.206 0.840 -31.730 1.00 28.39 146 TYR A CA 1
ATOM 1562 C C . TYR A 1 103 ? 11.997 2.316 -31.423 1.00 29.72 146 TYR A C 1
ATOM 1563 O O . TYR A 1 103 ? 12.094 2.688 -30.245 1.00 29.64 146 TYR A O 1
ATOM 1581 N N . ASP A 1 104 ? 11.711 3.160 -32.419 1.00 30.95 147 ASP A N 1
ATOM 1582 C CA . ASP A 1 104 ? 11.722 4.597 -32.187 1.00 30.44 147 ASP A CA 1
ATOM 1583 C C . ASP A 1 104 ? 10.434 5.113 -31.563 1.00 32.14 147 ASP A C 1
ATOM 1584 O O . ASP A 1 104 ? 10.327 6.318 -31.308 1.00 32.46 147 ASP A O 1
ATOM 1593 N N . ARG A 1 105 ? 9.463 4.242 -31.285 1.00 30.23 148 ARG A N 1
ATOM 1594 C CA . ARG A 1 105 ? 8.278 4.621 -30.515 1.00 34.67 148 ARG A CA 1
ATOM 1595 C C . ARG A 1 105 ? 8.211 3.935 -29.161 1.00 28.39 148 ARG A C 1
ATOM 1596 O O . ARG A 1 105 ? 7.205 4.056 -28.441 1.00 29.99 148 ARG A O 1
ATOM 1617 N N . GLU A 1 106 ? 9.292 3.276 -28.735 1.00 26.66 149 GLU A N 1
ATOM 1618 C CA . GLU A 1 106 ? 9.339 2.731 -27.414 1.00 23.90 149 GLU A CA 1
ATOM 1619 C C . GLU A 1 106 ? 9.546 3.846 -26.393 1.00 25.39 149 GLU A C 1
ATOM 1620 O O . GLU A 1 106 ? 10.219 4.851 -26.656 1.00 27.18 149 GLU A O 1
ATOM 1632 N N . SER A 1 107 ? 8.976 3.638 -25.222 1.00 28.02 150 SER A N 1
ATOM 1633 C CA . SER A 1 107 ? 9.045 4.621 -24.151 1.00 35.63 150 SER A CA 1
ATOM 1634 C C . SER A 1 107 ? 10.479 5.053 -23.869 1.00 34.67 150 SER A C 1
ATOM 1635 O O . SER A 1 107 ? 10.758 6.245 -23.727 1.00 30.98 150 SER A O 1
ATOM 1643 N N . TRP A 1 108 ? 11.404 4.095 -23.810 1.00 25.46 151 TRP A N 1
ATOM 1644 C CA . TRP A 1 108 ? 12.781 4.396 -23.430 1.00 22.88 151 TRP A CA 1
ATOM 1645 C C . TRP A 1 108 ? 13.542 5.102 -24.554 1.00 26.15 151 TRP A C 1
ATOM 1646 O O . TRP A 1 108 ? 14.575 5.749 -24.288 1.00 25.09 151 TRP A O 1
ATOM 1667 N N . TYR A 1 109 ? 13.077 4.972 -25.789 1.00 23.20 152 TYR A N 1
ATOM 1668 C CA . TYR A 1 109 ? 13.656 5.749 -26.887 1.00 23.19 152 TYR A CA 1
ATOM 1669 C C . TYR A 1 109 ? 13.083 7.165 -26.897 1.00 25.85 152 TYR A C 1
ATOM 1670 O O . TYR A 1 109 ? 13.833 8.148 -27.013 1.00 26.40 152 TYR A O 1
ATOM 1688 N N . LEU A 1 110 ? 11.753 7.273 -26.825 1.00 25.89 153 LEU A N 1
ATOM 1689 C CA . LEU A 1 110 ? 11.082 8.570 -26.872 1.00 30.69 153 LEU A CA 1
ATOM 1690 C C . LEU A 1 110 ? 11.513 9.480 -25.731 1.00 25.85 153 LEU A C 1
ATOM 1691 O O . LEU A 1 110 ? 11.631 10.701 -25.929 1.00 29.69 153 LEU A O 1
ATOM 1707 N N . ALA A 1 111 ? 11.736 8.919 -24.545 1.00 26.22 154 ALA A N 1
ATOM 1708 C CA . ALA A 1 111 ? 12.131 9.735 -23.398 1.00 28.97 154 ALA A CA 1
ATOM 1709 C C . ALA A 1 111 ? 13.438 10.466 -23.667 1.00 28.01 154 ALA A C 1
ATOM 1710 O O . ALA A 1 111 ? 13.601 11.618 -23.260 1.00 30.75 154 ALA A O 1
ATOM 1717 N N . ALA A 1 112 ? 14.377 9.824 -24.371 1.00 27.21 155 ALA A N 1
ATOM 1718 C CA . ALA A 1 112 ? 15.695 10.402 -24.621 1.00 29.03 155 ALA A CA 1
ATOM 1719 C C . ALA A 1 112 ? 15.826 11.133 -25.958 1.00 32.93 155 ALA A C 1
ATOM 1720 O O . ALA A 1 112 ? 16.790 11.893 -26.148 1.00 29.67 155 ALA A O 1
ATOM 1727 N N . GLU A 1 113 ? 14.896 10.924 -26.887 1.00 28.61 156 GLU A N 1
ATOM 1728 C CA . GLU A 1 113 ? 15.005 11.437 -28.238 1.00 32.22 156 GLU A CA 1
ATOM 1729 C C . GLU A 1 113 ? 15.129 12.954 -28.235 1.00 32.56 156 GLU A C 1
ATOM 1730 O O . GLU A 1 113 ? 14.276 13.659 -27.683 1.00 33.83 156 GLU A O 1
ATOM 1742 N N . ARG A 1 114 ? 16.188 13.441 -28.859 1.00 34.38 157 ARG A N 1
ATOM 1743 C CA . ARG A 1 114 ? 16.458 14.865 -29.024 1.00 33.18 157 ARG A CA 1
ATOM 1744 C C . ARG A 1 114 ? 16.618 15.597 -27.697 1.00 36.24 157 ARG A C 1
ATOM 1745 O O . ARG A 1 114 ? 16.607 16.827 -27.674 1.00 37.58 157 ARG A O 1
ATOM 1766 N N . GLU A 1 115 ? 16.794 14.882 -26.592 1.00 36.89 158 GLU A N 1
ATOM 1767 C CA . GLU A 1 115 ? 17.074 15.545 -25.330 1.00 38.38 158 GLU A CA 1
ATOM 1768 C C . GLU A 1 115 ? 18.547 15.964 -25.267 1.00 35.96 158 GLU A C 1
ATOM 1769 O O . GLU A 1 115 ? 19.367 15.607 -26.117 1.00 36.66 158 GLU A O 1
ATOM 1781 N N . ALA A 1 116 ? 18.875 16.754 -24.253 1.00 35.98 159 ALA A N 1
ATOM 1782 C CA . ALA A 1 116 ? 20.243 17.228 -24.104 1.00 39.18 159 ALA A CA 1
ATOM 1783 C C . ALA A 1 116 ? 21.138 16.093 -23.628 1.00 37.89 159 ALA A C 1
ATOM 1784 O O . ALA A 1 116 ? 20.744 15.291 -22.781 1.00 37.70 159 ALA A O 1
ATOM 1791 N N . GLU A 1 117 ? 22.354 16.038 -24.174 1.00 37.93 160 GLU A N 1
ATOM 1792 C CA . GLU A 1 117 ? 23.315 15.055 -23.711 1.00 41.43 160 GLU A CA 1
ATOM 1793 C C . GLU A 1 117 ? 23.542 15.232 -22.218 1.00 37.65 160 GLU A C 1
ATOM 1794 O O . GLU A 1 117 ? 23.515 16.350 -21.688 1.00 43.44 160 GLU A O 1
ATOM 1806 N N . GLY A 1 118 ? 23.788 14.120 -21.537 1.00 37.75 161 GLY A N 1
ATOM 1807 C CA . GLY A 1 118 ? 24.036 14.163 -20.120 1.00 42.19 161 GLY A CA 1
ATOM 1808 C C . GLY A 1 118 ? 22.803 14.028 -19.268 1.00 33.18 161 GLY A C 1
ATOM 1809 O O . GLY A 1 118 ? 22.917 13.971 -18.038 1.00 41.69 161 GLY A O 1
ATOM 1813 N N . LEU A 1 119 ? 21.624 13.957 -19.879 1.00 32.80 162 LEU A N 1
ATOM 1814 C CA . LEU A 1 119 ? 20.396 13.661 -19.163 1.00 29.82 162 LEU A CA 1
ATOM 1815 C C . LEU A 1 119 ? 20.063 12.180 -19.302 1.00 26.52 162 LEU A C 1
ATOM 1816 O O . LEU A 1 119 ? 20.255 11.585 -20.365 1.00 29.48 162 LEU A O 1
ATOM 1832 N N . TYR A 1 120 ? 19.566 11.587 -18.228 1.00 27.23 163 TYR A N 1
ATOM 1833 C CA . TYR A 1 120 ? 19.294 10.158 -18.147 1.00 27.21 163 TYR A CA 1
ATOM 1834 C C . TYR A 1 120 ? 17.817 9.979 -17.836 1.00 28.34 163 TYR A C 1
ATOM 1835 O O . TYR A 1 120 ? 17.205 10.803 -17.153 1.00 30.06 163 TYR A O 1
ATOM 1853 N N . PHE A 1 121 ? 17.247 8.918 -18.380 1.00 25.73 164 PHE A N 1
ATOM 1854 C CA . PHE A 1 121 ? 15.821 8.652 -18.304 1.00 22.33 164 PHE A CA 1
ATOM 1855 C C . PHE A 1 121 ? 15.586 7.208 -17.909 1.00 23.11 164 PHE A C 1
ATOM 1856 O O . PHE A 1 121 ? 16.209 6.297 -18.448 1.00 25.11 164 PHE A O 1
ATOM 1873 N N . TRP A 1 122 ? 14.636 7.014 -17.015 1.00 24.02 165 TRP A N 1
ATOM 1874 C CA . TRP A 1 122 ? 14.327 5.708 -16.443 1.00 26.88 165 TRP A CA 1
ATOM 1875 C C . TRP A 1 122 ? 12.942 5.256 -16.899 1.00 22.03 165 TRP A C 1
ATOM 1876 O O . TRP A 1 122 ? 11.945 5.954 -16.707 1.00 27.40 165 TRP A O 1
ATOM 1897 N N . SER A 1 123 ? 12.881 4.071 -17.529 1.00 18.76 166 SER A N 1
ATOM 1898 C CA . SER A 1 123 ? 11.650 3.533 -18.088 1.00 19.49 166 SER A CA 1
ATOM 1899 C C . SER A 1 123 ? 10.793 2.881 -17.016 1.00 20.38 166 SER A C 1
ATOM 1900 O O . SER A 1 123 ? 11.311 2.459 -15.985 1.00 21.39 166 SER A O 1
ATOM 1908 N N . PRO A 1 124 ? 9.516 2.704 -17.284 1.00 21.37 167 PRO A N 1
ATOM 1909 C CA . PRO A 1 124 ? 8.717 1.767 -16.488 1.00 17.61 167 PRO A CA 1
ATOM 1910 C C . PRO A 1 124 ? 9.270 0.361 -16.565 1.00 21.50 167 PRO A C 1
ATOM 1911 O O . PRO A 1 124 ? 10.008 0.018 -17.491 1.00 24.72 167 PRO A O 1
ATOM 1922 N N . VAL A 1 125 ? 8.924 -0.452 -15.571 1.00 20.19 168 VAL A N 1
ATOM 1923 C CA . VAL A 1 125 ? 9.216 -1.887 -15.625 1.00 19.80 168 VAL A CA 1
ATOM 1924 C C . VAL A 1 125 ? 8.536 -2.479 -16.850 1.00 17.50 168 VAL A C 1
ATOM 1925 O O . VAL A 1 125 ? 7.377 -2.157 -17.168 1.00 19.31 168 VAL A O 1
ATOM 1938 N N . TYR A 1 126 ? 9.243 -3.365 -17.556 1.00 20.51 169 TYR A N 1
ATOM 1939 C CA . TYR A 1 126 ? 8.642 -4.072 -18.681 1.00 18.43 169 TYR A CA 1
ATOM 1940 C C . TYR A 1 126 ? 9.409 -5.368 -18.890 1.00 19.32 169 TYR A C 1
ATOM 1941 O O . TYR A 1 126 ? 10.510 -5.543 -18.373 1.00 19.18 169 TYR A O 1
ATOM 1959 N N . VAL A 1 127 ? 8.832 -6.248 -19.697 1.00 20.13 170 VAL A N 1
ATOM 1960 C CA . VAL A 1 127 ? 9.526 -7.450 -20.165 1.00 19.64 170 VAL A CA 1
ATOM 1961 C C . VAL A 1 127 ? 9.946 -7.199 -21.608 1.00 19.06 170 VAL A C 1
ATOM 1962 O O . VAL A 1 127 ? 9.101 -7.024 -22.497 1.00 23.09 170 VAL A O 1
ATOM 1975 N N . ASP A 1 128 ? 11.255 -7.248 -21.855 1.00 20.56 171 ASP A N 1
ATOM 1976 C CA . ASP A 1 128 ? 11.721 -7.098 -23.231 1.00 20.97 171 ASP A CA 1
ATOM 1977 C C . ASP A 1 128 ? 11.113 -8.210 -24.074 1.00 25.37 171 ASP A C 1
ATOM 1978 O O . ASP A 1 128 ? 11.199 -9.397 -23.704 1.00 26.02 171 ASP A O 1
ATOM 1987 N N . PRO A 1 129 ? 10.478 -7.879 -25.210 1.00 24.51 172 PRO A N 1
ATOM 1988 C CA . PRO A 1 129 ? 9.727 -8.898 -25.940 1.00 28.11 172 PRO A CA 1
ATOM 1989 C C . PRO A 1 129 ? 10.620 -9.912 -26.615 1.00 34.20 172 PRO A C 1
ATOM 1990 O O . PRO A 1 129 ? 10.114 -10.943 -27.073 1.00 35.99 172 PRO A O 1
ATOM 2001 N N . TYR A 1 130 ? 11.919 -9.647 -26.712 1.00 27.35 173 TYR A N 1
ATOM 2002 C CA . TYR A 1 130 ? 12.849 -10.540 -27.389 1.00 27.53 173 TYR A CA 1
ATOM 2003 C C . TYR A 1 130 ? 13.795 -11.261 -26.439 1.00 27.75 173 TYR A C 1
ATOM 2004 O O . TYR A 1 130 ? 14.056 -12.446 -26.643 1.00 32.96 173 TYR A O 1
ATOM 2022 N N . THR A 1 131 ? 14.306 -10.612 -25.371 1.00 24.62 174 THR A N 1
ATOM 2023 C CA . THR A 1 131 ? 15.082 -11.363 -24.389 1.00 24.10 174 THR A CA 1
ATOM 2024 C C . THR A 1 131 ? 14.222 -12.033 -23.324 1.00 26.59 174 THR A C 1
ATOM 2025 O O . THR A 1 131 ? 14.704 -12.965 -22.655 1.00 25.04 174 THR A O 1
ATOM 2036 N N . ARG A 1 132 ? 12.966 -11.577 -23.161 1.00 25.42 175 ARG A N 1
ATOM 2037 C CA . ARG A 1 132 ? 11.983 -12.056 -22.192 1.00 26.10 175 ARG A CA 1
ATOM 2038 C C . ARG A 1 132 ? 12.426 -11.812 -20.762 1.00 21.80 175 ARG A C 1
ATOM 2039 O O . ARG A 1 132 ? 11.912 -12.433 -19.817 1.00 28.05 175 ARG A O 1
ATOM 2060 N N . VAL A 1 133 ? 13.329 -10.857 -20.552 1.00 23.26 176 VAL A N 1
ATOM 2061 C CA . VAL A 1 133 ? 13.791 -10.510 -19.214 1.00 21.30 176 VAL A CA 1
ATOM 2062 C C . VAL A 1 133 ? 12.994 -9.315 -18.695 1.00 22.76 176 VAL A C 1
ATOM 2063 O O . VAL A 1 133 ? 12.825 -8.308 -19.386 1.00 19.73 176 VAL A O 1
ATOM 2076 N N . GLU A 1 134 ? 12.490 -9.437 -17.477 1.00 20.90 177 GLU A N 1
ATOM 2077 C CA . GLU A 1 134 ? 11.832 -8.322 -16.804 1.00 19.40 177 GLU A CA 1
ATOM 2078 C C . GLU A 1 134 ? 12.874 -7.323 -16.328 1.00 17.63 177 GLU A C 1
ATOM 2079 O O . GLU A 1 134 ? 13.857 -7.697 -15.658 1.00 21.12 177 GLU A O 1
ATOM 2091 N N . MET A 1 135 ? 12.679 -6.051 -16.664 1.00 17.80 178 MET A N 1
ATOM 2092 C CA . MET A 1 135 ? 13.767 -5.089 -16.604 1.00 17.90 178 MET A CA 1
ATOM 2093 C C . MET A 1 135 ? 13.266 -3.671 -16.442 1.00 17.66 178 MET A C 1
ATOM 2094 O O . MET A 1 135 ? 12.082 -3.373 -16.639 1.00 19.28 178 MET A O 1
ATOM 2108 N N . ILE A 1 136 ? 14.202 -2.792 -16.030 1.00 18.06 179 ILE A N 1
ATOM 2109 C CA . ILE A 1 136 ? 14.077 -1.342 -16.112 1.00 19.29 179 ILE A CA 1
ATOM 2110 C C . ILE A 1 136 ? 15.215 -0.836 -16.976 1.00 19.81 179 ILE A C 1
ATOM 2111 O O . ILE A 1 136 ? 16.354 -1.287 -16.812 1.00 20.68 179 ILE A O 1
ATOM 2127 N N . THR A 1 137 ? 14.933 0.112 -17.864 1.00 19.20 180 THR A N 1
ATOM 2128 C CA . THR A 1 137 ? 15.932 0.620 -18.805 1.00 19.26 180 THR A CA 1
ATOM 2129 C C . THR A 1 137 ? 16.270 2.055 -18.455 1.00 22.77 180 THR A C 1
ATOM 2130 O O . THR A 1 137 ? 15.370 2.865 -18.182 1.00 23.30 180 THR A O 1
ATOM 2141 N N . VAL A 1 138 ? 17.561 2.366 -18.473 1.00 21.80 181 VAL A N 1
ATOM 2142 C CA A VAL A 1 138 ? 18.064 3.737 -18.412 0.29 22.76 181 VAL A CA 1
ATOM 2143 C CA B VAL A 1 138 ? 18.044 3.740 -18.408 0.71 22.52 181 VAL A CA 1
ATOM 2144 C C . VAL A 1 138 ? 18.551 4.110 -19.806 1.00 21.12 181 VAL A C 1
ATOM 2145 O O . VAL A 1 138 ? 19.269 3.322 -20.442 1.00 21.81 181 VAL A O 1
ATOM 2168 N N . SER A 1 139 ? 18.151 5.290 -20.284 1.00 21.87 182 SER A N 1
ATOM 2169 C CA . SER A 1 139 ? 18.519 5.744 -21.620 1.00 23.16 182 SER A CA 1
ATOM 2170 C C . SER A 1 139 ? 18.996 7.193 -21.619 1.00 23.13 182 SER A C 1
ATOM 2171 O O . SER A 1 139 ? 18.741 7.968 -20.698 1.00 23.89 182 SER A O 1
ATOM 2180 N N . THR A 1 140 ? 19.721 7.534 -22.683 1.00 24.66 183 THR A N 1
ATOM 2181 C CA . THR A 1 140 ? 20.299 8.858 -22.858 1.00 26.56 183 THR A CA 1
ATOM 2182 C C . THR A 1 140 ? 20.541 9.068 -24.347 1.00 27.10 183 THR A C 1
ATOM 2183 O O . THR A 1 140 ? 20.771 8.098 -25.073 1.00 26.45 183 THR A O 1
ATOM 2194 N N . PRO A 1 141 ? 20.437 10.311 -24.844 1.00 26.64 184 PRO A N 1
ATOM 2195 C CA . PRO A 1 141 ? 20.731 10.563 -26.252 1.00 28.68 184 PRO A CA 1
ATOM 2196 C C . PRO A 1 141 ? 22.219 10.709 -26.460 1.00 29.70 184 PRO A C 1
ATOM 2197 O O . PRO A 1 141 ? 22.974 10.982 -25.525 1.00 33.76 184 PRO A O 1
ATOM 2208 N N . TYR A 1 142 ? 22.634 10.490 -27.701 1.00 29.30 185 TYR A N 1
ATOM 2209 C CA . TYR A 1 142 ? 23.976 10.835 -28.145 1.00 31.60 185 TYR A CA 1
ATOM 2210 C C . TYR A 1 142 ? 23.898 11.560 -29.488 1.00 35.13 185 TYR A C 1
ATOM 2211 O O . TYR A 1 142 ? 22.962 11.371 -30.276 1.00 32.90 185 TYR A O 1
ATOM 2229 N N . TYR A 1 143 ? 24.882 12.419 -29.721 1.00 32.14 186 TYR A N 1
ATOM 2230 C CA . TYR A 1 143 ? 24.927 13.314 -30.866 1.00 33.27 186 TYR A CA 1
ATOM 2231 C C . TYR A 1 143 ? 26.166 13.061 -31.713 1.00 36.45 186 TYR A C 1
ATOM 2232 O O . TYR A 1 143 ? 27.179 12.548 -31.235 1.00 42.44 186 TYR A O 1
ATOM 2250 N N . ARG A 1 144 ? 26.085 13.433 -32.986 1.00 36.81 187 ARG A N 1
ATOM 2251 C CA . ARG A 1 144 ? 27.231 13.389 -33.878 1.00 41.49 187 ARG A CA 1
ATOM 2252 C C . ARG A 1 144 ? 27.164 14.623 -34.751 1.00 49.02 187 ARG A C 1
ATOM 2253 O O . ARG A 1 144 ? 26.133 14.872 -35.384 1.00 50.50 187 ARG A O 1
ATOM 2274 N N . ASN A 1 145 ? 28.252 15.391 -34.770 1.00 53.20 188 ASN A N 1
ATOM 2275 C CA . ASN A 1 145 ? 28.347 16.579 -35.613 1.00 58.55 188 ASN A CA 1
ATOM 2276 C C . ASN A 1 145 ? 27.242 17.581 -35.286 1.00 52.55 188 ASN A C 1
ATOM 2277 O O . ASN A 1 145 ? 26.679 18.228 -36.174 1.00 52.25 188 ASN A O 1
ATOM 2288 N N . GLY A 1 146 ? 26.936 17.721 -33.998 1.00 49.86 189 GLY A N 1
ATOM 2289 C CA . GLY A 1 146 ? 25.947 18.670 -33.545 1.00 53.02 189 GLY A CA 1
AT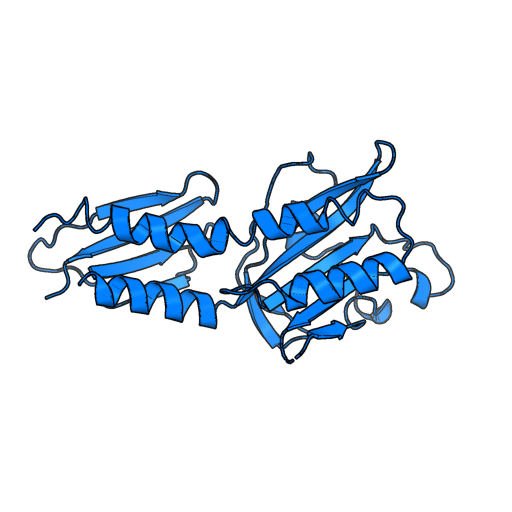OM 2290 C C . GLY A 1 146 ? 24.509 18.225 -33.684 1.00 51.23 189 GLY A C 1
ATOM 2291 O O . GLY A 1 146 ? 23.610 18.971 -33.273 1.00 63.54 189 GLY A O 1
ATOM 2295 N N . GLN A 1 147 ? 24.259 17.035 -34.224 1.00 47.85 190 GLN A N 1
ATOM 2296 C CA . GLN A 1 147 ? 22.910 16.570 -34.505 1.00 44.37 190 GLN A CA 1
ATOM 2297 C C . GLN A 1 147 ? 22.618 15.295 -33.730 1.00 48.76 190 GLN A C 1
ATOM 2298 O O . GLN A 1 147 ? 23.477 14.411 -33.612 1.00 42.00 190 GLN A O 1
ATOM 2312 N N . PHE A 1 148 ? 21.401 15.210 -33.200 1.00 39.69 191 PHE A N 1
ATOM 2313 C CA . PHE A 1 148 ? 20.957 13.992 -32.536 1.00 34.23 191 PHE A CA 1
ATOM 2314 C C . PHE A 1 148 ? 21.180 12.790 -33.437 1.00 37.58 191 PHE A C 1
ATOM 2315 O O . PHE A 1 148 ? 20.792 12.800 -34.609 1.00 37.91 191 PHE A O 1
ATOM 2332 N N . ALA A 1 149 ? 21.791 11.729 -32.873 1.00 32.81 192 ALA A N 1
ATOM 2333 C CA . ALA A 1 149 ? 22.162 10.580 -33.685 1.00 35.21 192 ALA A CA 1
ATOM 2334 C C . ALA A 1 149 ? 21.474 9.304 -33.249 1.00 34.40 192 ALA A C 1
ATOM 2335 O O . ALA A 1 149 ? 21.340 8.378 -34.059 1.00 31.85 192 ALA A O 1
ATOM 2342 N N . GLY A 1 150 ? 21.077 9.221 -31.996 1.00 32.23 193 GLY A N 1
ATOM 2343 C CA . GLY A 1 150 ? 20.422 8.020 -31.515 1.00 30.33 193 GLY A CA 1
ATOM 2344 C C . GLY A 1 150 ? 20.338 8.020 -30.005 1.00 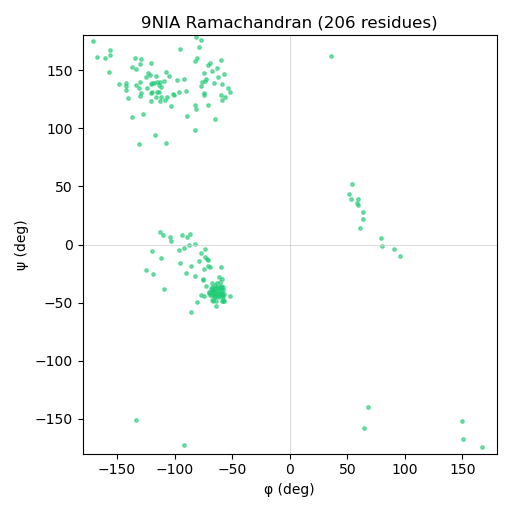30.84 193 GLY A C 1
ATOM 2345 O O . GLY A 1 150 ? 20.656 9.009 -29.337 1.00 28.29 193 GLY A O 1
ATOM 2349 N N . VAL A 1 151 ? 19.858 6.894 -29.490 1.00 27.43 194 VAL A N 1
ATOM 2350 C CA . VAL A 1 151 ? 19.683 6.660 -28.058 1.00 24.77 194 VAL A CA 1
ATOM 2351 C C . VAL A 1 151 ? 20.569 5.492 -27.635 1.00 23.10 194 VAL A C 1
ATOM 2352 O O . VAL A 1 151 ? 20.707 4.511 -28.367 1.00 26.07 194 VAL A O 1
ATOM 2365 N N . ALA A 1 152 ? 21.195 5.636 -26.473 1.00 25.12 195 ALA A N 1
ATOM 2366 C CA . ALA A 1 152 ? 21.906 4.549 -25.808 1.00 21.70 195 ALA A CA 1
ATOM 2367 C C . ALA A 1 152 ? 21.073 4.046 -24.641 1.00 24.03 195 ALA A C 1
ATOM 2368 O O . ALA A 1 152 ? 20.434 4.835 -23.930 1.00 23.68 195 ALA A O 1
ATOM 2375 N N . THR A 1 153 ? 21.129 2.737 -24.395 1.00 22.47 196 THR A N 1
ATOM 2376 C CA . THR A 1 153 ? 20.391 2.169 -23.270 1.00 23.38 196 THR A CA 1
ATOM 2377 C C . THR A 1 153 ? 21.226 1.151 -22.504 1.00 22.01 196 THR A C 1
ATOM 2378 O O . THR A 1 153 ? 22.090 0.460 -23.068 1.00 23.46 196 THR A O 1
ATOM 2389 N N . VAL A 1 154 ? 20.886 1.032 -21.225 1.00 21.16 197 VAL A N 1
ATOM 2390 C CA . VAL A 1 154 ? 21.301 -0.072 -20.357 1.00 20.39 197 VAL A CA 1
ATOM 2391 C C . VAL A 1 154 ? 20.075 -0.638 -19.663 1.00 21.01 197 VAL A C 1
ATOM 2392 O O . VAL A 1 154 ? 19.252 0.115 -19.134 1.00 21.95 197 VAL A O 1
ATOM 2405 N N . ASP A 1 155 ? 19.931 -1.967 -19.711 1.00 20.58 198 ASP A N 1
ATOM 2406 C CA . ASP A 1 155 ? 18.822 -2.667 -19.087 1.00 19.19 198 ASP A CA 1
ATOM 2407 C C . ASP A 1 155 ? 19.280 -3.299 -17.760 1.00 18.11 198 ASP A C 1
ATOM 2408 O O . ASP A 1 155 ? 20.281 -4.025 -17.717 1.00 21.00 198 ASP A O 1
ATOM 2417 N N . LEU A 1 156 ? 18.524 -3.044 -16.705 1.00 19.67 199 LEU A N 1
ATOM 2418 C CA . LEU A 1 156 ? 18.766 -3.613 -15.384 1.00 21.48 199 LEU A CA 1
ATOM 2419 C C . LEU A 1 156 ? 17.807 -4.782 -15.184 1.00 20.25 199 LEU A C 1
ATOM 2420 O O . LEU A 1 156 ? 16.590 -4.629 -15.345 1.00 21.09 199 LEU A O 1
ATOM 2436 N N . SER A 1 157 ? 18.354 -5.920 -14.800 1.00 20.40 200 SER A N 1
ATOM 2437 C CA . SER A 1 157 ? 17.527 -7.083 -14.495 1.00 20.90 200 SER A CA 1
ATOM 2438 C C . SER A 1 157 ? 16.773 -6.834 -13.201 1.00 17.77 200 SER A C 1
ATOM 2439 O O . SER A 1 157 ? 17.389 -6.608 -12.151 1.00 21.03 200 SER A O 1
ATOM 2447 N N . LEU A 1 158 ? 15.444 -6.867 -13.268 1.00 18.42 201 LEU A N 1
ATOM 2448 C CA . LEU A 1 158 ? 14.658 -6.677 -12.048 1.00 19.83 201 LEU A CA 1
ATOM 2449 C C . LEU A 1 158 ? 14.954 -7.778 -11.038 1.00 20.86 201 LEU A C 1
ATOM 2450 O O . LEU A 1 158 ? 15.076 -7.501 -9.844 1.00 20.38 201 LEU A O 1
ATOM 2466 N N . GLU A 1 159 ? 15.054 -9.033 -11.497 1.00 19.54 202 GLU A N 1
ATOM 2467 C CA . GLU A 1 159 ? 15.339 -10.155 -10.589 1.00 19.47 202 GLU A CA 1
ATOM 2468 C C . GLU A 1 159 ? 16.651 -9.935 -9.847 1.00 21.46 202 GLU A C 1
ATOM 2469 O O . GLU A 1 159 ? 16.736 -10.162 -8.629 1.00 21.93 202 GLU A O 1
ATOM 2481 N N . SER A 1 160 ? 17.688 -9.493 -10.563 1.00 20.85 203 SER A N 1
ATOM 2482 C CA . SER A 1 160 ? 18.983 -9.247 -9.954 1.00 20.84 203 SER A CA 1
ATOM 2483 C C . SER A 1 160 ? 18.925 -8.082 -8.985 1.00 18.88 203 SER A C 1
ATOM 2484 O O . SER A 1 160 ? 19.538 -8.129 -7.907 1.00 22.86 203 SER A O 1
ATOM 2492 N N . LEU A 1 161 ? 18.187 -7.042 -9.345 1.00 20.28 204 LEU A N 1
ATOM 2493 C CA . LEU A 1 161 ? 18.051 -5.881 -8.472 1.00 20.51 204 LEU A CA 1
ATOM 2494 C C . LEU A 1 161 ? 17.334 -6.273 -7.197 1.00 22.28 204 LEU A C 1
ATOM 2495 O O . LEU A 1 161 ? 17.766 -5.878 -6.097 1.00 21.12 204 LEU A O 1
ATOM 2511 N N . ILE A 1 162 ? 16.241 -7.036 -7.312 1.00 19.36 205 ILE A N 1
ATOM 2512 C CA . ILE A 1 162 ? 15.500 -7.489 -6.132 1.00 19.68 205 ILE A CA 1
ATOM 2513 C C . ILE A 1 162 ? 16.417 -8.275 -5.205 1.00 23.18 205 ILE A C 1
ATOM 2514 O O . ILE A 1 162 ? 16.433 -8.053 -3.990 1.00 22.39 205 ILE A O 1
ATOM 2530 N N . GLN A 1 163 ? 17.160 -9.237 -5.758 1.00 21.06 206 GLN A N 1
ATOM 2531 C CA . GLN A 1 163 ? 18.029 -10.084 -4.944 1.00 21.01 206 GLN A CA 1
ATOM 2532 C C . GLN A 1 163 ? 19.055 -9.235 -4.206 1.00 20.14 206 GLN A C 1
ATOM 2533 O O . GLN A 1 163 ? 19.298 -9.453 -3.014 1.00 22.45 206 GLN A O 1
ATOM 2547 N N . PHE A 1 164 ? 19.628 -8.247 -4.897 1.00 21.79 207 PHE A N 1
ATOM 2548 C CA . PHE A 1 164 ? 20.683 -7.438 -4.309 1.00 20.39 207 PHE A CA 1
ATOM 2549 C C . PHE A 1 164 ? 20.134 -6.594 -3.176 1.00 21.34 207 PHE A C 1
ATOM 2550 O O . PHE A 1 164 ? 20.740 -6.530 -2.088 1.00 21.52 207 PHE A O 1
ATOM 2567 N N . VAL A 1 165 ? 19.011 -5.919 -3.416 1.00 21.31 208 VAL A N 1
ATOM 2568 C CA . VAL A 1 165 ? 18.454 -5.020 -2.410 1.00 19.00 208 VAL A CA 1
ATOM 2569 C C . VAL A 1 165 ? 18.010 -5.828 -1.191 1.00 20.79 208 VAL A C 1
ATOM 2570 O O . VAL A 1 165 ? 18.277 -5.457 -0.031 1.00 21.69 208 VAL A O 1
ATOM 2583 N N . ALA A 1 166 ? 17.320 -6.947 -1.429 1.00 20.34 209 ALA A N 1
ATOM 2584 C CA . ALA A 1 166 ? 16.821 -7.745 -0.311 1.00 21.63 209 ALA A CA 1
ATOM 2585 C C . ALA A 1 166 ? 17.966 -8.313 0.509 1.00 23.04 209 ALA A C 1
ATOM 2586 O O . ALA A 1 166 ? 17.910 -8.313 1.751 1.00 21.99 209 ALA A O 1
ATOM 2593 N N . ALA A 1 167 ? 19.007 -8.831 -0.1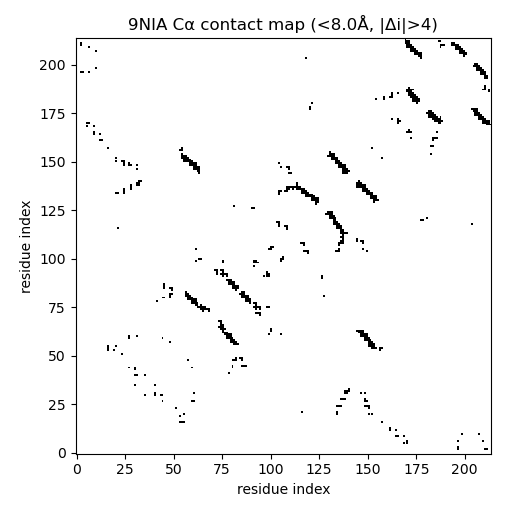54 1.00 21.23 210 ALA A N 1
ATOM 2594 C CA . ALA A 1 167 ? 20.121 -9.437 0.553 1.00 21.38 210 ALA A CA 1
ATOM 2595 C C . ALA A 1 167 ? 20.857 -8.394 1.369 1.00 23.97 210 ALA A C 1
ATOM 2596 O O . ALA A 1 167 ? 21.271 -8.661 2.517 1.00 23.14 210 ALA A O 1
ATOM 2603 N N . THR A 1 168 ? 20.967 -7.178 0.823 1.00 23.28 211 THR A N 1
ATOM 2604 C CA . THR A 1 168 ? 21.643 -6.108 1.540 1.00 22.90 211 THR A CA 1
ATOM 2605 C C . THR A 1 168 ? 20.826 -5.677 2.739 1.00 21.03 211 THR A C 1
ATOM 2606 O O . THR A 1 168 ? 21.380 -5.498 3.838 1.00 23.73 211 THR A O 1
ATOM 2617 N N . ALA A 1 169 ? 19.518 -5.531 2.557 1.00 20.41 212 ALA A N 1
ATOM 2618 C CA . ALA A 1 169 ? 18.662 -5.139 3.684 1.00 22.91 212 ALA A CA 1
ATOM 2619 C C . ALA A 1 169 ? 18.712 -6.191 4.767 1.00 23.32 212 ALA A C 1
ATOM 2620 O O . ALA A 1 169 ? 18.832 -5.867 5.952 1.00 21.72 212 ALA A O 1
ATOM 2627 N N . GLU A 1 170 ? 18.665 -7.465 4.382 1.00 21.47 213 GLU A N 1
ATOM 2628 C CA . GLU A 1 170 ? 18.762 -8.535 5.379 1.00 21.81 213 GLU A CA 1
ATOM 2629 C C . GLU A 1 170 ? 20.075 -8.440 6.167 1.00 22.86 213 GLU A C 1
ATOM 2630 O O . GLU A 1 170 ? 20.078 -8.545 7.409 1.00 25.90 213 GLU A O 1
ATOM 2642 N N . GLN A 1 171 ? 21.182 -8.195 5.479 1.00 23.65 214 GLN A N 1
ATOM 2643 C CA . GLN A 1 171 ? 22.478 -8.087 6.140 1.00 25.15 214 GLN A CA 1
ATOM 2644 C C . GLN A 1 171 ? 22.497 -6.969 7.172 1.00 28.13 214 GLN A C 1
ATOM 2645 O O . GLN A 1 171 ? 23.092 -7.121 8.250 1.00 31.51 214 GLN A O 1
ATOM 2659 N N . TYR A 1 172 ? 21.855 -5.844 6.870 1.00 23.14 215 TYR A N 1
ATOM 2660 C CA . TYR A 1 172 ? 21.785 -4.713 7.777 1.00 25.75 215 TYR A CA 1
ATOM 2661 C C . TYR A 1 172 ? 20.627 -4.790 8.769 1.00 26.14 215 TYR A C 1
ATOM 2662 O O . TYR A 1 172 ? 20.394 -3.830 9.511 1.00 26.41 215 TYR A O 1
ATOM 2680 N N . ASN A 1 173 ? 19.929 -5.925 8.846 1.00 22.50 216 ASN A N 1
ATOM 2681 C CA . ASN A 1 173 ? 18.792 -6.109 9.745 1.00 22.83 216 ASN A CA 1
ATOM 2682 C C . ASN A 1 173 ? 17.737 -5.023 9.558 1.00 27.58 216 ASN A C 1
ATOM 2683 O O . ASN A 1 173 ? 17.255 -4.396 10.514 1.00 24.01 216 ASN A O 1
ATOM 2694 N N . LEU A 1 174 ? 17.338 -4.840 8.310 1.00 20.71 217 LEU A N 1
ATOM 2695 C CA . LEU A 1 174 ? 16.358 -3.843 7.936 1.00 20.38 217 LEU A CA 1
ATOM 2696 C C . LEU A 1 174 ? 15.263 -4.457 7.074 1.00 19.66 217 LEU A C 1
ATOM 2697 O O . LEU A 1 174 ? 15.473 -5.468 6.401 1.00 20.44 217 LEU A O 1
ATOM 2713 N N . GLY A 1 175 ? 14.116 -3.817 7.096 1.00 18.44 218 GLY A N 1
ATOM 2714 C CA . GLY A 1 175 ? 13.087 -4.028 6.085 1.00 18.30 218 GLY A CA 1
ATOM 2715 C C . GLY A 1 175 ? 13.037 -2.822 5.180 1.00 17.31 218 GLY A C 1
ATOM 2716 O O . GLY A 1 175 ? 13.286 -1.710 5.603 1.00 18.22 218 GLY A O 1
ATOM 2720 N N . VAL A 1 176 ? 12.689 -3.042 3.908 1.00 16.92 219 VAL A N 1
ATOM 2721 C CA . VAL A 1 176 ? 12.716 -1.959 2.928 1.00 16.31 219 VAL A CA 1
ATOM 2722 C C . VAL A 1 176 ? 11.628 -2.169 1.884 1.00 17.47 219 VAL A C 1
ATOM 2723 O O . VAL A 1 176 ? 11.409 -3.292 1.430 1.00 17.15 219 VAL A O 1
ATOM 2736 N N . ASN A 1 177 ? 10.964 -1.078 1.522 1.00 17.29 220 ASN A N 1
ATOM 2737 C CA . ASN A 1 177 ? 10.177 -0.991 0.287 1.00 18.93 220 ASN A CA 1
ATOM 2738 C C . ASN A 1 177 ? 10.844 0.018 -0.641 1.00 19.19 220 ASN A C 1
ATOM 2739 O O . ASN A 1 177 ? 11.150 1.142 -0.237 1.00 22.38 220 ASN A O 1
ATOM 2750 N N . LEU A 1 178 ? 11.035 -0.384 -1.913 1.00 18.90 221 LEU A N 1
ATOM 2751 C CA . LEU A 1 178 ? 11.609 0.498 -2.915 1.00 18.40 221 LEU A CA 1
ATOM 2752 C C . LEU A 1 178 ? 10.586 0.649 -4.043 1.00 16.92 221 LEU A C 1
ATOM 2753 O O . LEU A 1 178 ? 10.147 -0.353 -4.590 1.00 17.76 221 LEU A O 1
ATOM 2769 N N . LYS A 1 179 ? 10.210 1.885 -4.327 1.00 18.33 222 LYS A N 1
ATOM 2770 C CA . LYS A 1 179 ? 9.241 2.217 -5.363 1.00 19.28 222 LYS A CA 1
ATOM 2771 C C . LYS A 1 179 ? 9.915 3.038 -6.458 1.00 23.67 222 LYS A C 1
ATOM 2772 O O . LYS A 1 179 ? 10.758 3.881 -6.187 1.00 20.77 222 LYS A O 1
ATOM 2791 N N . ASP A 1 180 ? 9.484 2.833 -7.708 1.00 20.74 223 ASP A N 1
ATOM 2792 C CA . ASP A 1 180 ? 10.072 3.615 -8.795 1.00 21.42 223 ASP A CA 1
ATOM 2793 C C . ASP A 1 180 ? 9.262 4.882 -9.058 1.00 24.90 223 ASP A C 1
ATOM 2794 O O . ASP A 1 180 ? 8.344 5.252 -8.319 1.00 23.36 223 ASP A O 1
ATOM 2803 N N . ALA A 1 181 ? 9.602 5.604 -10.124 1.00 22.56 224 ALA A N 1
ATOM 2804 C CA . ALA A 1 181 ? 8.986 6.887 -10.420 1.00 25.36 224 ALA A CA 1
ATOM 2805 C C . ALA A 1 181 ? 7.562 6.768 -10.939 1.00 21.78 224 ALA A C 1
ATOM 2806 O O . ALA A 1 181 ? 6.879 7.783 -11.162 1.00 24.49 224 ALA A O 1
ATOM 2813 N N . PHE A 1 182 ? 7.085 5.546 -11.128 1.00 21.02 225 PHE A N 1
ATOM 2814 C CA . PHE A 1 182 ? 5.726 5.279 -11.536 1.00 21.78 225 PHE A CA 1
ATOM 2815 C C . PHE A 1 182 ? 4.919 4.641 -10.414 1.00 21.03 225 PHE A C 1
ATOM 2816 O O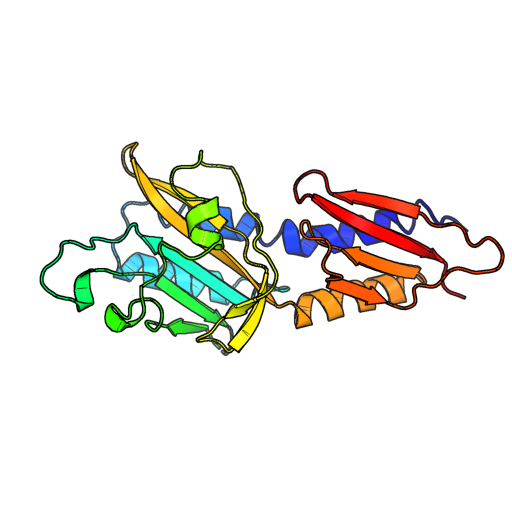 . PHE A 1 182 ? 3.791 4.183 -10.636 1.00 22.90 225 PHE A O 1
ATOM 2833 N N . GLY A 1 183 ? 5.493 4.590 -9.219 1.00 23.20 226 GLY A N 1
ATOM 2834 C CA . GLY A 1 183 ? 4.801 3.984 -8.109 1.00 25.55 226 GLY A CA 1
ATOM 2835 C C . GLY A 1 183 ? 4.827 2.482 -8.052 1.00 26.68 226 GLY A C 1
ATOM 2836 O O . GLY A 1 183 ? 4.150 1.903 -7.196 1.00 24.69 226 GLY A O 1
ATOM 2840 N N . VAL A 1 184 ? 5.551 1.821 -8.934 1.00 18.72 227 VAL A N 1
ATOM 2841 C CA . VAL A 1 184 ? 5.638 0.375 -8.925 1.00 20.38 227 VAL A CA 1
ATOM 2842 C C . VAL A 1 184 ? 6.581 -0.071 -7.813 1.00 19.02 227 VAL A C 1
ATOM 2843 O O . VAL A 1 184 ? 7.683 0.478 -7.639 1.00 20.42 227 VAL A O 1
ATOM 2856 N N . GLU A 1 185 ? 6.163 -1.102 -7.103 1.00 20.42 228 GLU A N 1
ATOM 2857 C CA . GLU A 1 185 ? 6.948 -1.626 -5.985 1.00 20.40 228 GLU A CA 1
ATOM 2858 C C . GLU A 1 185 ? 8.013 -2.549 -6.540 1.00 18.48 228 GLU A C 1
ATOM 2859 O O . GLU A 1 185 ? 7.749 -3.719 -6.856 1.00 20.62 228 GLU A O 1
ATOM 2871 N N . VAL A 1 186 ? 9.227 -2.009 -6.674 1.00 19.56 229 VAL A N 1
ATOM 2872 C CA . VAL A 1 186 ? 10.338 -2.776 -7.219 1.00 21.33 229 VAL A CA 1
ATOM 2873 C C . VAL A 1 186 ? 10.709 -3.910 -6.273 1.00 20.24 229 VAL A C 1
ATOM 2874 O O . VAL A 1 186 ? 10.822 -5.066 -6.674 1.00 21.07 229 VAL A O 1
ATOM 2887 N N . VAL A 1 187 ?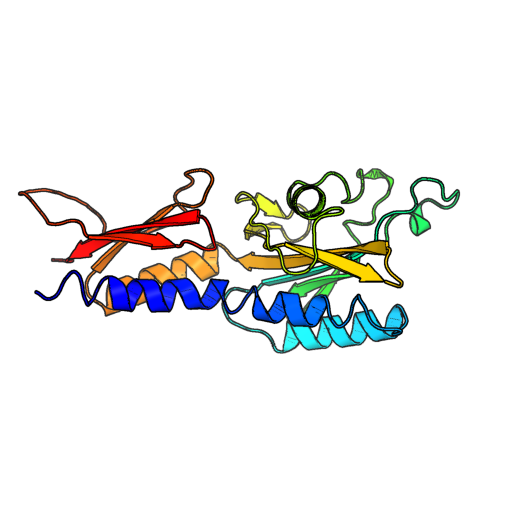 10.871 -3.586 -4.978 1.00 20.40 230 VAL A N 1
ATOM 2888 C CA . VAL A 1 187 ? 11.272 -4.549 -3.967 1.00 23.04 230 VAL A CA 1
ATOM 2889 C C . VAL A 1 187 ? 10.515 -4.239 -2.676 1.00 17.91 230 VAL A C 1
ATOM 2890 O O . VAL A 1 187 ? 10.375 -3.078 -2.288 1.00 20.49 230 VAL A O 1
ATOM 2903 N N . SER A 1 188 ? 10.062 -5.285 -2.013 1.00 19.59 231 SER A N 1
ATOM 2904 C CA . SER A 1 188 ? 9.518 -5.182 -0.655 1.00 19.92 231 SER A CA 1
ATOM 2905 C C . SER A 1 188 ? 10.079 -6.347 0.153 1.00 21.40 231 SER A C 1
ATOM 2906 O O . SER A 1 188 ? 9.713 -7.502 -0.090 1.00 23.41 231 SER A O 1
ATOM 2914 N N . HIS A 1 189 ? 10.968 -6.067 1.107 1.00 18.01 232 HIS A N 1
ATOM 2915 C CA . HIS A 1 189 ? 11.672 -7.108 1.847 1.00 17.86 232 HIS A CA 1
ATOM 2916 C C . HIS A 1 189 ? 11.501 -6.861 3.346 1.00 17.23 232 HIS A C 1
ATOM 2917 O O . HIS A 1 189 ? 12.007 -5.852 3.855 1.00 18.57 232 HIS A O 1
ATOM 2931 N N . ASN A 1 190 ? 10.763 -7.752 3.999 1.00 18.58 233 ASN A N 1
ATOM 2932 C CA . ASN A 1 190 ? 10.616 -7.765 5.463 1.00 18.79 233 ASN A CA 1
ATOM 2933 C C . ASN A 1 190 ? 10.173 -6.414 6.015 1.00 19.90 233 ASN A C 1
ATOM 2934 O O . ASN A 1 190 ? 10.596 -5.979 7.080 1.00 19.56 233 ASN A O 1
ATOM 2945 N N . PHE A 1 191 ? 9.268 -5.765 5.297 1.00 17.67 234 PHE A N 1
ATOM 2946 C CA . PHE A 1 191 ? 8.770 -4.435 5.666 1.00 17.49 234 PHE A CA 1
ATOM 2947 C C . PHE A 1 191 ? 7.341 -4.550 6.162 1.00 16.66 234 PHE A C 1
ATOM 2948 O O . PHE A 1 191 ? 6.448 -5.011 5.421 1.00 19.06 234 PHE A O 1
ATOM 2965 N N . ARG A 1 192 ? 7.095 -4.061 7.387 1.00 18.60 235 ARG A N 1
ATOM 2966 C CA . ARG A 1 192 ? 5.761 -3.962 7.927 1.00 17.52 235 ARG A CA 1
ATOM 2967 C C . ARG A 1 192 ? 5.850 -2.954 9.063 1.00 18.84 235 ARG A C 1
ATOM 2968 O O . ARG A 1 192 ? 6.943 -2.672 9.583 1.00 20.57 235 ARG A O 1
ATOM 2989 N N . THR A 1 193 ? 4.702 -2.422 9.419 1.00 19.56 236 THR A N 1
ATOM 2990 C CA . THR A 1 193 ? 4.628 -1.441 10.500 1.00 19.88 236 THR A CA 1
ATOM 2991 C C . THR A 1 193 ? 3.541 -1.815 11.480 1.00 21.37 236 THR A C 1
ATOM 2992 O O . THR A 1 193 ? 2.413 -2.135 11.090 1.00 22.91 236 THR A O 1
ATOM 3003 N N . TYR A 1 194 ? 3.876 -1.727 12.758 1.00 21.74 237 TYR A N 1
ATOM 3004 C CA . TYR A 1 194 ? 2.934 -1.942 13.848 1.00 23.53 237 TYR A CA 1
ATOM 3005 C C . TYR A 1 194 ? 3.629 -1.440 15.107 1.00 22.00 237 TYR A C 1
ATOM 3006 O O . TYR A 1 194 ? 4.859 -1.306 15.144 1.00 21.84 237 TYR A O 1
ATOM 3024 N N . ASP A 1 195 ? 2.820 -1.173 16.148 1.00 26.01 238 ASP A N 1
ATOM 3025 C CA . ASP A 1 195 ? 3.314 -0.754 17.470 1.00 28.19 238 ASP A CA 1
ATOM 3026 C C . ASP A 1 195 ? 4.282 0.423 17.349 1.00 24.72 238 ASP A C 1
ATOM 3027 O O . ASP A 1 195 ? 5.342 0.465 17.973 1.00 26.54 238 ASP A O 1
ATOM 3036 N N . ASN A 1 196 ? 3.911 1.389 16.504 1.00 25.66 239 ASN A N 1
ATOM 3037 C CA . ASN A 1 196 ? 4.649 2.657 16.372 1.00 24.62 239 ASN A CA 1
ATOM 3038 C C . ASN A 1 196 ? 6.111 2.457 15.959 1.00 24.02 239 ASN A C 1
ATOM 3039 O O . ASN A 1 196 ? 6.979 3.231 16.359 1.00 25.26 239 ASN A O 1
ATOM 3050 N N . ALA A 1 197 ? 6.368 1.439 15.138 1.00 24.11 240 ALA A N 1
ATOM 3051 C CA . ALA A 1 197 ? 7.662 1.268 14.477 1.00 22.58 240 ALA A CA 1
ATOM 3052 C C . ALA A 1 197 ? 8.040 2.528 13.718 1.00 24.31 240 ALA A C 1
ATOM 3053 O O . ALA A 1 197 ? 7.225 3.097 12.986 1.00 24.45 240 ALA A O 1
ATOM 3060 N N . LEU A 1 198 ? 9.286 2.950 13.870 1.00 25.59 241 LEU A N 1
ATOM 3061 C CA . LEU A 1 198 ? 9.770 4.118 13.141 1.00 26.17 241 LEU A CA 1
ATOM 3062 C C . LEU A 1 198 ? 10.037 3.736 11.696 1.00 23.92 241 LEU A C 1
ATOM 3063 O O . LEU A 1 198 ? 10.507 2.624 11.410 1.00 23.53 241 LEU A O 1
ATOM 3079 N N . VAL A 1 199 ? 9.675 4.637 10.765 1.00 21.91 242 VAL A N 1
ATOM 3080 C CA . VAL A 1 199 ? 9.964 4.464 9.351 1.00 20.95 242 VAL A CA 1
ATOM 3081 C C . VAL A 1 199 ? 10.920 5.569 8.932 1.00 21.61 242 VAL A C 1
ATOM 3082 O O . VAL A 1 199 ? 10.702 6.736 9.242 1.00 26.31 242 VAL A O 1
ATOM 3095 N N . SER A 1 200 ? 11.994 5.184 8.237 1.00 23.71 243 SER A N 1
ATOM 3096 C CA . SER A 1 200 ? 12.977 6.125 7.721 1.00 21.71 243 SER A CA 1
ATOM 3097 C C . SER A 1 200 ? 12.777 6.223 6.214 1.00 20.91 243 SER A C 1
ATOM 3098 O O . SER A 1 200 ? 12.748 5.204 5.540 1.00 20.64 243 SER A O 1
ATOM 3106 N N . TYR A 1 201 ? 12.617 7.447 5.728 1.00 22.48 244 TYR A N 1
ATOM 3107 C CA . TYR A 1 201 ? 12.329 7.661 4.309 1.00 22.49 244 TYR A CA 1
ATOM 3108 C C . TYR A 1 201 ? 13.530 8.284 3.598 1.00 22.24 244 TYR A C 1
ATOM 3109 O O . TYR A 1 201 ? 14.188 9.186 4.112 1.00 26.02 244 TYR A O 1
ATOM 3127 N N . TYR A 1 202 ? 13.768 7.831 2.374 1.00 23.63 245 TYR A N 1
ATOM 3128 C CA . TYR A 1 202 ? 14.853 8.423 1.593 1.00 27.80 245 TYR A CA 1
ATOM 3129 C C . TYR A 1 202 ? 14.399 8.507 0.151 1.00 24.50 245 TYR A C 1
ATOM 3130 O O . TYR A 1 202 ? 13.874 7.538 -0.399 1.00 25.64 245 TYR A O 1
ATOM 3148 N N . SER A 1 203 ? 14.614 9.672 -0.448 1.00 32.83 246 SER A N 1
ATOM 3149 C CA . SER A 1 203 ? 14.270 9.919 -1.836 1.00 39.28 246 SER A CA 1
ATOM 3150 C C . SER A 1 203 ? 15.555 10.083 -2.634 1.00 30.70 246 SER A C 1
ATOM 3151 O O . SER A 1 203 ? 16.401 10.919 -2.293 1.00 36.46 246 SER A O 1
ATOM 3159 N N . PHE A 1 204 ? 15.687 9.308 -3.704 1.00 28.71 247 PHE A N 1
ATOM 3160 C CA . PHE A 1 204 ? 16.815 9.469 -4.616 1.00 32.91 247 PHE A CA 1
ATOM 3161 C C . PHE A 1 204 ? 16.525 10.618 -5.581 1.00 40.67 247 PHE A C 1
ATOM 3162 O O . PHE A 1 204 ? 15.572 10.558 -6.362 1.00 53.70 247 PHE A O 1
ATOM 3179 N N . GLY A 1 205 ? 17.335 11.672 -5.512 1.00 52.18 248 GLY A N 1
ATOM 3180 C CA . GLY A 1 205 ? 17.003 12.893 -6.226 1.00 80.78 248 GLY A CA 1
ATOM 3181 C C . GLY A 1 205 ? 17.237 12.817 -7.716 1.00 74.67 248 GLY A C 1
ATOM 3182 O O . GLY A 1 205 ? 16.544 13.491 -8.487 1.00 76.20 248 GLY A O 1
ATOM 3186 N N . GLU A 1 206 ? 18.208 12.010 -8.143 1.00 69.39 249 GLU A N 1
ATOM 3187 C CA . GLU A 1 206 ? 18.525 11.902 -9.561 1.00 66.55 249 GLU A CA 1
ATOM 3188 C C . GLU A 1 206 ? 17.585 10.945 -10.287 1.00 77.44 249 GLU A C 1
ATOM 3189 O O . GLU A 1 206 ? 17.356 11.105 -11.490 1.00 66.19 249 GLU A O 1
ATOM 3201 N N . PHE A 1 207 ? 17.020 9.966 -9.577 1.00 66.38 250 PHE A N 1
ATOM 3202 C CA . PHE A 1 207 ? 16.253 8.892 -10.191 1.00 60.39 250 PHE A CA 1
ATOM 3203 C C . PHE A 1 207 ? 14.769 8.941 -9.866 1.00 54.73 250 PHE A C 1
ATOM 3204 O O . PHE A 1 207 ? 13.984 8.222 -10.495 1.00 45.06 250 PHE A O 1
ATOM 3221 N N . ASN A 1 208 ? 14.366 9.760 -8.909 1.00 40.04 251 ASN A N 1
ATOM 3222 C CA . ASN A 1 208 ? 12.957 9.907 -8.556 1.00 38.49 251 ASN A CA 1
ATOM 3223 C C . ASN A 1 208 ? 12.383 8.603 -8.016 1.00 41.10 251 ASN A C 1
ATOM 3224 O O . ASN A 1 208 ? 11.196 8.335 -8.175 1.00 40.27 251 ASN A O 1
ATOM 3235 N N . TRP A 1 209 ? 13.224 7.770 -7.412 1.00 28.55 252 TRP A N 1
ATOM 3236 C CA . TRP A 1 209 ? 12.795 6.596 -6.665 1.00 32.43 252 TRP A CA 1
ATOM 3237 C C . TRP A 1 209 ? 12.689 6.894 -5.175 1.00 30.39 252 TRP A C 1
ATOM 3238 O O . TRP A 1 209 ? 13.211 7.898 -4.692 1.00 30.51 252 TRP A O 1
ATOM 3259 N N . GLN A 1 210 ? 12.073 5.948 -4.447 1.00 24.94 253 GLN A N 1
ATOM 3260 C CA . GLN A 1 210 ? 11.761 6.169 -3.035 1.00 24.95 253 GLN A CA 1
ATOM 3261 C C . GLN A 1 210 ? 11.946 4.906 -2.224 1.00 19.55 253 GLN A C 1
ATOM 3262 O O . GLN A 1 210 ? 11.471 3.834 -2.603 1.00 21.28 253 GLN A O 1
ATOM 3276 N N . ILE A 1 211 ? 12.568 5.057 -1.037 1.00 21.45 254 ILE A N 1
ATOM 3277 C CA . ILE A 1 211 ? 12.619 3.928 -0.120 1.00 22.44 254 ILE A CA 1
ATOM 3278 C C . ILE A 1 211 ? 12.008 4.329 1.216 1.00 19.39 254 ILE A C 1
ATOM 3279 O O . ILE A 1 211 ? 12.055 5.470 1.645 1.00 21.42 254 ILE A O 1
ATOM 3296 N N . GLU A 1 212 ? 11.395 3.325 1.830 1.00 22.50 255 GLU A N 1
ATOM 3297 C CA . GLU A 1 212 ? 10.970 3.399 3.226 1.00 20.24 255 GLU A CA 1
ATOM 3298 C C . GLU A 1 212 ? 11.621 2.228 3.946 1.00 18.50 255 GLU A C 1
ATOM 3299 O O . GLU A 1 212 ? 11.677 1.116 3.425 1.00 18.38 255 GLU A O 1
ATOM 3311 N N . VAL A 1 213 ? 12.183 2.497 5.116 1.00 20.71 256 VAL A N 1
ATOM 3312 C CA . VAL A 1 213 ? 13.012 1.509 5.806 1.00 17.99 256 VAL A CA 1
ATOM 3313 C C . VAL A 1 213 ? 12.545 1.396 7.252 1.00 18.39 256 VAL A C 1
ATOM 3314 O O . VAL A 1 213 ? 12.297 2.409 7.902 1.00 20.35 256 VAL A O 1
ATOM 3327 N N . VAL A 1 214 ? 12.513 0.145 7.751 1.00 18.52 257 VAL A N 1
ATOM 3328 C CA . VAL A 1 214 ? 12.240 -0.138 9.161 1.00 18.74 257 VAL A CA 1
ATOM 3329 C C . VAL A 1 214 ? 13.310 -1.055 9.729 1.00 19.60 257 VAL A C 1
ATOM 3330 O O . VAL A 1 214 ? 14.011 -1.765 9.019 1.00 18.95 257 VAL A O 1
ATOM 3343 N N . ASN A 1 215 ? 13.428 -1.048 11.055 1.00 21.09 258 ASN A N 1
ATOM 3344 C CA . ASN A 1 215 ? 14.300 -2.010 11.713 1.00 20.32 258 ASN A CA 1
ATOM 3345 C C . ASN A 1 215 ? 13.651 -3.385 11.660 1.00 23.66 258 ASN A C 1
ATOM 3346 O O . ASN A 1 215 ? 12.436 -3.513 11.813 1.00 27.74 258 ASN A O 1
ATOM 3357 N N . ALA A 1 216 ? 14.460 -4.429 11.469 1.00 21.36 259 ALA A N 1
ATOM 3358 C CA . ALA A 1 216 ? 13.957 -5.796 11.502 1.00 23.92 259 ALA A CA 1
ATOM 3359 C C . ALA A 1 216 ? 14.065 -6.402 12.906 1.00 28.16 259 ALA A C 1
ATOM 3360 O O . ALA A 1 216 ? 15.020 -6.130 13.633 1.00 32.82 259 ALA A O 1
ATOM 3367 N N . ASN A 1 217 ? 13.054 -7.197 13.282 1.00 29.81 260 ASN A N 1
ATOM 3368 C CA . ASN A 1 217 ? 13.000 -7.831 14.606 1.00 37.22 260 ASN A CA 1
ATOM 3369 C C . ASN A 1 217 ? 13.352 -9.321 14.533 1.00 43.76 260 ASN A C 1
ATOM 3370 O O . ASN A 1 217 ? 13.727 -9.877 13.494 1.00 37.85 260 ASN A O 1
#

B-factor: mean 37.98, std 15.92, range [16.31, 111.96]

Radius of gyration: 19.11 Å; Cα contacts (8 Å, |Δi|>4): 426; chains: 1; bounding box: 31×34×67 Å

Foldseek 3Di:
DCFQVLVVVLVVLLCVVVVLFVVLLVVQLVLVQDPDDPVRQLVVVLVSVVPRDFQWFKWHWWWQFDPPDPDLQRGTDTFIWGHPNIDTDPVQSRSVVVHDCPDPQFVVAFPDDAPAKDKDPFDQDPVVRFTWIKIKHWHDYPPHTTTMTIITGGLVRSQVSSQVSCVVSQKWKWKAFQVRDTSYGHQDDDDPPFDWDKDADPRGRMIMIMTGHD

Sequence (214 aa):
NNLALRRAELLATQIREPLNNNSSIGVLQSLTSSIGKSAADKEEQERMLRSLFSVVGGVIISGGLWPEPNLSATDPSLRYDDSLFFNKAQVDQLSSWNNPKAGGYDRESWYLAAEREAEGLYFWSPVYVDPYTRVEMITVVSTPYYRNGQFAGVATVDLSLESLIQFVAATAEQYNLGVNLKDAFGVEVVSHNFRTYDNALVSYYSFGEFNWQIEVVNAN

Organism: Vibrio cholerae serotype O1 (strain ATCC 39315 / El Tor Inaba N16961) (NCBI:txid243277)

Solvent-accessible surface area: 10628 Å² total

Nearest PDB structures (foldseek):
  4jgq-assembly1_B  TM=6.977E-01  e=6.088E-08  Bacillus subtilis subsp. subtilis str. 168
  4jgr-assembly1_A  TM=6.811E-01  e=2.042E-07  Bacillus subtilis subsp. subtilis str. 168
  5ltv-assembly4_D  TM=5.622E-01  e=6.488E-09  Pseudomonas aeruginosa
  5ltv-assembly3_C  TM=5.561E-01  e=1.608E-08  Pseudomonas aeruginosa
  5ltv-assembly5_E  TM=5.598E-01  e=2.048E-08  Pseudomonas aeruginosa

Secondary structure (DSSP, 8-state):
--HHHHHHHHHHHHHHHHHHHHHHHHHHHHHHHSS--HHHHHHHHHHHHHH--TTEEEEEEEEPP-TT-SSGGGS---EEEEE--EEEE-GGG-GGGT-STTSHHHHTTTTPPTT--EEPPPEE-TTT--EEEEEEEEEEETTEEEEEEEEEEEHHHHHHHHHHHHHHTTEEEEEE-TT--EEEEES----TT---EEEEETTTTEEEEEEE--

InterPro domains:
  IPR001789 Signal transduction response regulator, receiver domain [PF00072] (604-716)
  IPR001789 Signal transduction response regulator, receiver domain [PS50110] (603-720)
  IPR001789 Signal transduction response regulator, receiver domain [SM00448] (602-716)
  IPR003594 Histidine kinase/HSP90-like ATPase domain [PF02518] (468-582)
  IPR003594 Histidine kinase/HSP90-like ATPase domain [SM00387] (468-583)
  IPR003661 Signal transduction histidine kinase, dimerisation/phosphoacceptor domain [PF00512] (356-421)
  IPR003661 Signal transduction histidine kinase, dimerisation/phosphoacceptor domain [SM00388] (356-421)
  IPR003661 Signal transduction histidine kinase, dimerisation/phosphoacceptor domain [cd00082] (355-417)
  IPR004358 Signal transduction histidine kinase-related protein, C-terminal [PR00344] (508-522)
  IPR004358 Signal transduction histidine kinase-related protein, C-terminal [PR00344] (526-536)
  IPR004358 Signal transduction histidine kinase-related protein, C-terminal [PR00344] (543-561)
  IPR004358 Signal transduction histidine kinase-related protein, C-terminal [PR00344] (567-580)
  IPR005467 Histidine kinase domain [PS50109] (363-583)
  IPR011006 CheY-like superfamily [SSF52172] (600-728)
  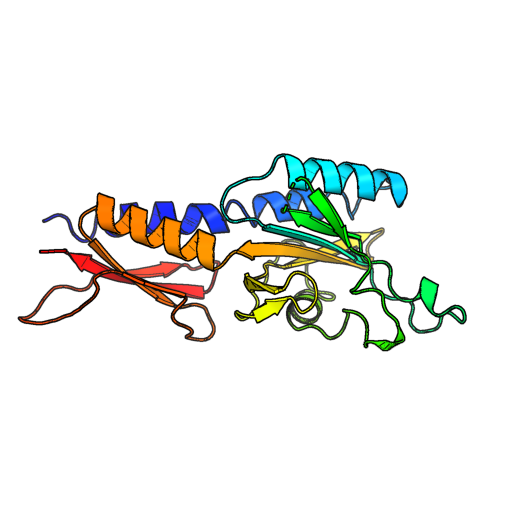IPR036097 Signal transduction histidine kinase, dimerisation/phosphoacceptor domain superfamily [SSF47384] (344-422)
  IPR036890 Histidine kinase/HSP90-like ATPase superfamily [G3DSA:3.30.565.10] (420-587)
  IPR036890 Histidine kinase/HSP90-like ATPase superfamily [SSF55874] (410-585)